Protein AF-B8GAX1-F1 (afdb_monomer)

Sequence (279 aa):
MILGRIHCLDDAAWPAFLNLLETAAPPVQQALLDSAAWLLRLAREKTPGAAQSLVPLLDAGEAAVRTAAIHTMGYLPQPDSAVIDRLLRLFEGKRVGREEVLAAALARLVARASAELYAPVEATLRAALPDGSTAAGWVRLRVSRAGKDVDPAALLKSLQEGLSDTEALLTAFLRAGTDDDVWGEYHERVVALVRALVETDGTLLEALLLALEEALAGKEWPPTPIALAAVAACAEAMPDAPNKALRDRGQGDLLVRGTRQADSYTARRQAITALSYLR

Nearest PDB structures (foldseek):
  7z8r-assembly1_D  TM=4.128E-01  e=1.949E-02  Homo sapiens
  7rwc-assembly1_B  TM=4.258E-01  e=5.799E-02  Mus musculus
  1oyz-assembly1_A  TM=3.860E-01  e=8.969E-02  Escherichia coli
  8bpo-assembly1_s2  TM=4.378E-01  e=5.132E-01  Homo sapiens
  4abn-assembly1_A  TM=3.025E-01  e=1.882E-01  Mus musculus

Structure (mmCIF, N/CA/C/O backbone):
data_AF-B8GAX1-F1
#
_entry.id   AF-B8GAX1-F1
#
loop_
_atom_site.group_PDB
_atom_site.id
_atom_site.type_symbol
_atom_site.label_atom_id
_atom_site.label_alt_id
_atom_site.label_comp_id
_atom_site.label_asym_id
_atom_site.label_entity_id
_atom_site.label_seq_id
_atom_site.pdbx_PDB_ins_code
_atom_site.Cartn_x
_atom_site.Cartn_y
_atom_site.Cartn_z
_atom_site.occupancy
_atom_site.B_iso_or_equiv
_atom_site.auth_seq_id
_atom_site.auth_comp_id
_atom_site.auth_asym_id
_atom_site.auth_atom_id
_atom_site.pdbx_PDB_model_num
ATOM 1 N N . MET A 1 1 ? 2.444 -20.381 -14.864 1.00 50.34 1 MET A N 1
ATOM 2 C CA . MET A 1 1 ? 3.610 -19.771 -15.538 1.00 50.34 1 MET A CA 1
ATOM 3 C C . MET A 1 1 ? 4.759 -19.725 -14.540 1.00 50.34 1 MET A C 1
ATOM 5 O O . MET A 1 1 ? 4.579 -19.162 -13.472 1.00 50.34 1 MET A O 1
ATOM 9 N N . ILE A 1 2 ? 5.878 -20.394 -14.834 1.00 60.03 2 ILE A N 1
ATOM 10 C CA . ILE A 1 2 ? 6.975 -20.647 -13.871 1.00 60.03 2 ILE A CA 1
ATOM 11 C C . ILE A 1 2 ? 7.790 -19.373 -13.565 1.00 60.03 2 ILE A C 1
ATOM 13 O O . ILE A 1 2 ? 8.377 -19.257 -12.497 1.00 60.03 2 ILE A O 1
ATOM 17 N N . LEU A 1 3 ? 7.762 -18.383 -14.460 1.00 63.56 3 LEU A N 1
ATOM 18 C CA . LEU A 1 3 ? 8.593 -17.176 -14.377 1.00 63.56 3 LEU A CA 1
ATOM 19 C C . LEU A 1 3 ? 8.063 -16.078 -13.437 1.00 63.56 3 LEU A C 1
ATOM 21 O O . LEU A 1 3 ? 8.772 -15.107 -13.220 1.00 63.56 3 LEU A O 1
ATOM 25 N N . GLY A 1 4 ? 6.854 -16.212 -12.877 1.00 60.16 4 GLY A N 1
ATOM 26 C CA . GLY A 1 4 ? 6.209 -15.184 -12.036 1.00 60.16 4 GLY A CA 1
ATOM 27 C C . GLY A 1 4 ? 6.495 -15.272 -10.533 1.00 60.16 4 GLY A C 1
ATOM 28 O O . GLY A 1 4 ? 5.755 -14.695 -9.744 1.00 60.16 4 GLY A O 1
ATOM 29 N N . ARG A 1 5 ? 7.475 -16.083 -10.112 1.00 69.81 5 ARG A N 1
ATOM 30 C CA . ARG A 1 5 ? 7.770 -16.376 -8.693 1.00 69.81 5 ARG A CA 1
ATOM 31 C C . ARG A 1 5 ? 9.257 -16.629 -8.444 1.00 69.81 5 ARG A C 1
ATOM 33 O O . ARG A 1 5 ? 9.628 -17.483 -7.640 1.00 69.81 5 ARG A O 1
ATOM 40 N N . ILE A 1 6 ? 10.123 -15.942 -9.185 1.00 81.06 6 ILE A N 1
ATOM 41 C CA . ILE A 1 6 ? 11.563 -16.051 -8.960 1.00 81.06 6 ILE A CA 1
ATOM 42 C C . ILE A 1 6 ? 11.884 -15.256 -7.695 1.00 81.06 6 ILE A C 1
ATOM 44 O O . ILE A 1 6 ? 11.852 -14.030 -7.678 1.00 81.06 6 ILE A O 1
ATOM 48 N N . HIS A 1 7 ? 12.154 -15.997 -6.624 1.00 77.19 7 HIS A N 1
ATOM 49 C CA . HIS A 1 7 ? 12.403 -15.477 -5.281 1.00 77.19 7 HIS A CA 1
ATOM 50 C C . HIS A 1 7 ? 13.892 -15.471 -4.900 1.00 77.19 7 HIS A C 1
ATOM 52 O O . HIS A 1 7 ? 14.283 -15.242 -3.761 1.00 77.19 7 HIS A O 1
ATOM 58 N N . CYS A 1 8 ? 14.761 -15.796 -5.840 1.00 78.62 8 CYS A N 1
ATOM 59 C CA . CYS A 1 8 ? 16.196 -15.690 -5.679 1.00 78.62 8 CYS A CA 1
ATOM 60 C C . CYS A 1 8 ? 16.785 -15.731 -7.079 1.00 78.62 8 CYS A C 1
ATOM 62 O O . CYS A 1 8 ? 16.343 -16.533 -7.906 1.00 78.62 8 CYS A O 1
ATOM 64 N N . LEU A 1 9 ? 17.746 -14.860 -7.344 1.00 82.31 9 LEU A N 1
ATOM 65 C CA . LEU A 1 9 ? 18.491 -14.871 -8.585 1.00 82.31 9 LEU A CA 1
ATOM 66 C C . LEU A 1 9 ? 19.966 -14.722 -8.235 1.00 82.31 9 LEU A C 1
ATOM 68 O O . LEU A 1 9 ? 20.323 -13.836 -7.465 1.00 82.31 9 LEU A O 1
ATOM 72 N N . ASP A 1 10 ? 20.786 -15.620 -8.769 1.00 81.69 10 ASP A N 1
ATOM 73 C CA . ASP A 1 10 ? 22.240 -15.507 -8.692 1.00 81.69 10 ASP A CA 1
ATOM 74 C C . ASP A 1 10 ? 22.696 -14.258 -9.466 1.00 81.69 10 ASP A C 1
ATOM 76 O O . ASP A 1 10 ? 22.132 -13.946 -10.522 1.00 81.69 10 ASP A O 1
ATOM 80 N N . ASP A 1 11 ? 23.721 -13.563 -8.973 1.00 81.44 11 ASP A N 1
ATOM 81 C CA . ASP A 1 11 ? 24.289 -12.377 -9.624 1.00 81.44 11 ASP A CA 1
ATOM 82 C C . ASP A 1 11 ? 24.688 -12.659 -11.083 1.00 81.44 11 ASP A C 1
ATOM 84 O O . ASP A 1 11 ? 24.483 -11.821 -11.964 1.00 81.44 11 ASP A O 1
ATOM 88 N N . ALA A 1 12 ? 25.182 -13.867 -11.379 1.00 85.56 12 ALA A N 1
ATOM 89 C CA . ALA A 1 12 ? 25.541 -14.288 -12.732 1.00 85.56 12 ALA A CA 1
ATOM 90 C C . ALA A 1 12 ? 24.324 -14.441 -13.664 1.00 85.56 12 ALA A C 1
ATOM 92 O O . ALA A 1 12 ? 24.460 -14.341 -14.885 1.00 85.56 12 ALA A O 1
ATOM 93 N N . ALA A 1 13 ? 23.131 -14.671 -13.110 1.00 87.38 13 ALA A N 1
ATOM 94 C CA . ALA A 1 13 ? 21.889 -14.799 -13.866 1.00 87.38 13 ALA A CA 1
ATOM 95 C C . ALA A 1 13 ? 21.175 -13.450 -14.073 1.00 87.38 13 ALA A C 1
ATOM 97 O O . ALA A 1 13 ? 20.287 -13.356 -14.928 1.00 87.38 13 ALA A O 1
ATOM 98 N N . TRP A 1 14 ? 21.578 -12.399 -13.350 1.00 87.25 14 TRP A N 1
ATOM 99 C CA . TRP A 1 14 ? 20.967 -11.072 -13.439 1.00 87.25 14 TRP A CA 1
ATOM 100 C C . TRP A 1 14 ? 20.985 -10.475 -14.861 1.00 87.25 14 TRP A C 1
ATOM 102 O O . TRP A 1 14 ? 19.925 -10.062 -15.340 1.00 87.25 14 TRP A O 1
ATOM 112 N N . PRO A 1 15 ? 22.107 -10.492 -15.614 1.00 88.50 15 PRO A N 1
ATOM 113 C CA . PRO A 1 15 ? 22.126 -9.960 -16.979 1.00 88.50 15 PRO A CA 1
ATOM 114 C C . PRO A 1 15 ? 21.191 -10.713 -17.935 1.00 88.50 15 PRO A C 1
ATOM 116 O O . PRO A 1 15 ? 20.520 -10.099 -18.762 1.00 88.50 15 PRO A O 1
ATOM 119 N N . ALA A 1 16 ? 21.108 -12.042 -17.806 1.00 90.00 16 ALA A N 1
ATOM 120 C CA . ALA A 1 16 ? 20.222 -12.859 -18.632 1.00 90.00 16 ALA A CA 1
ATOM 121 C C . ALA A 1 16 ? 18.745 -12.567 -18.329 1.00 90.00 16 ALA A C 1
ATOM 123 O O . ALA A 1 16 ? 17.930 -12.485 -19.248 1.00 90.00 16 ALA A O 1
ATOM 124 N N . PHE A 1 17 ? 18.409 -12.364 -17.054 1.00 90.88 17 PHE A N 1
ATOM 125 C CA . PHE A 1 17 ? 17.070 -11.972 -16.627 1.00 90.88 17 PHE A CA 1
ATOM 126 C C . PHE A 1 17 ? 16.660 -10.605 -17.194 1.00 90.88 17 PHE A C 1
ATOM 128 O O . PHE A 1 17 ? 15.570 -10.484 -17.752 1.00 90.88 17 PHE A O 1
ATOM 135 N N . LEU A 1 18 ? 17.543 -9.601 -17.130 1.00 90.56 18 LEU A N 1
ATOM 136 C CA . LEU A 1 18 ? 17.285 -8.282 -17.721 1.00 90.56 18 LEU A CA 1
ATOM 137 C C . LEU A 1 18 ? 17.123 -8.350 -19.247 1.00 90.56 18 LEU A C 1
ATOM 139 O O . LEU A 1 18 ? 16.189 -7.773 -19.795 1.00 90.56 18 LEU A O 1
ATOM 143 N N . ASN A 1 19 ? 17.964 -9.125 -19.935 1.00 91.06 19 ASN A N 1
ATOM 144 C CA . ASN A 1 19 ? 17.840 -9.316 -21.381 1.00 91.06 19 ASN A CA 1
ATOM 145 C C . ASN A 1 19 ? 16.515 -10.002 -21.772 1.00 91.06 19 ASN A C 1
ATOM 147 O O . ASN A 1 19 ? 15.899 -9.665 -22.785 1.00 91.06 19 ASN A O 1
ATOM 151 N N . LEU A 1 20 ? 16.042 -10.962 -20.970 1.00 91.19 20 LEU A N 1
ATOM 152 C CA . LEU A 1 20 ? 14.730 -11.579 -21.182 1.00 91.19 20 LEU A CA 1
ATOM 153 C C . LEU A 1 20 ? 13.593 -10.574 -20.998 1.00 91.19 20 LEU A C 1
ATOM 155 O O . LEU A 1 20 ? 12.628 -10.614 -21.754 1.00 91.19 20 LEU A O 1
ATOM 159 N N . LEU A 1 21 ? 13.707 -9.658 -20.038 1.00 91.31 21 LEU A N 1
ATOM 160 C CA . LEU A 1 21 ? 12.706 -8.620 -19.825 1.00 91.31 21 LEU A CA 1
ATOM 161 C C . LEU A 1 21 ? 12.540 -7.714 -21.063 1.00 91.31 21 LEU A C 1
ATOM 163 O O . LEU A 1 21 ? 11.422 -7.324 -21.395 1.00 91.31 21 LEU A O 1
ATOM 167 N N . GLU A 1 22 ? 13.627 -7.434 -21.781 1.00 87.62 22 GLU A N 1
ATOM 168 C CA . GLU A 1 22 ? 13.621 -6.607 -22.997 1.00 87.62 22 GLU A CA 1
ATOM 169 C C . GLU A 1 22 ? 13.103 -7.349 -24.239 1.00 87.62 22 GLU A C 1
ATOM 171 O O . GLU A 1 22 ? 12.484 -6.741 -25.111 1.00 87.62 22 GLU A O 1
ATOM 176 N N . THR A 1 23 ? 13.339 -8.660 -24.328 1.00 89.81 23 THR A N 1
ATOM 177 C CA . THR A 1 23 ? 13.102 -9.450 -25.553 1.00 89.81 23 THR A CA 1
ATOM 178 C C . THR A 1 23 ? 11.850 -10.326 -25.514 1.00 89.81 23 THR A C 1
ATOM 180 O O . THR A 1 23 ? 11.397 -10.801 -26.558 1.00 89.81 23 THR A O 1
ATOM 183 N N . ALA A 1 24 ? 11.284 -10.576 -24.333 1.00 91.81 24 ALA A N 1
ATOM 184 C CA . ALA A 1 24 ? 10.150 -11.474 -24.177 1.00 91.81 24 ALA A CA 1
ATOM 185 C C . ALA A 1 24 ? 8.822 -10.873 -24.669 1.00 91.81 24 ALA A C 1
ATOM 187 O O . ALA A 1 24 ? 8.627 -9.662 -24.724 1.00 91.81 24 ALA A O 1
ATOM 188 N N . ALA A 1 25 ? 7.860 -11.749 -24.976 1.00 92.88 25 ALA A N 1
ATOM 189 C CA . ALA A 1 25 ? 6.491 -11.344 -25.289 1.00 92.88 25 ALA A CA 1
ATOM 190 C C . ALA A 1 25 ? 5.766 -10.768 -24.048 1.00 92.88 25 ALA A C 1
ATOM 192 O O . ALA A 1 25 ? 6.077 -11.184 -22.926 1.00 92.88 25 ALA A O 1
ATOM 193 N N . PRO A 1 26 ? 4.739 -9.906 -24.212 1.00 92.94 26 PRO A N 1
ATOM 194 C CA . PRO A 1 26 ? 4.119 -9.175 -23.101 1.00 92.94 26 PRO A CA 1
ATOM 195 C C . PRO A 1 26 ? 3.654 -10.020 -21.899 1.00 92.94 26 PRO A C 1
ATOM 197 O O . PRO A 1 26 ? 3.947 -9.635 -20.767 1.00 92.94 26 PRO A O 1
ATOM 200 N N . PRO A 1 27 ? 3.020 -11.202 -22.071 1.00 91.19 27 PRO A N 1
ATOM 201 C CA . PRO A 1 27 ? 2.629 -12.030 -20.923 1.00 91.19 27 PRO A CA 1
ATOM 202 C C . PRO A 1 27 ? 3.826 -12.540 -20.109 1.00 91.19 27 PRO A C 1
ATOM 204 O O . PRO A 1 27 ? 3.750 -12.690 -18.891 1.00 91.19 27 PRO A O 1
ATOM 20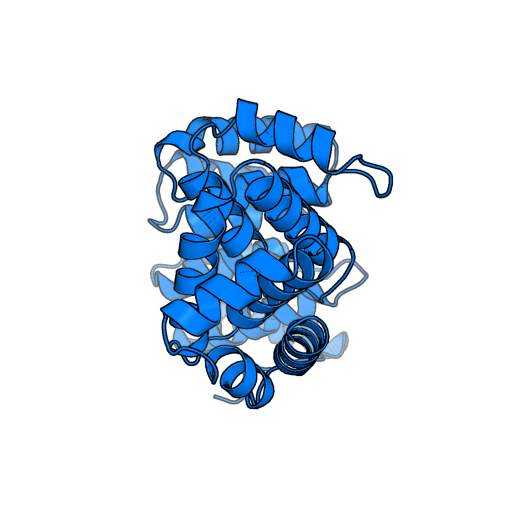7 N N . VAL A 1 28 ? 4.947 -12.803 -20.786 1.00 92.44 28 VAL A N 1
ATOM 208 C CA . VAL A 1 28 ? 6.193 -13.233 -20.147 1.00 92.44 28 VAL A CA 1
ATOM 209 C C . VAL A 1 28 ? 6.882 -12.041 -19.487 1.00 92.44 28 VAL A C 1
ATOM 211 O O . VAL A 1 28 ? 7.356 -12.185 -18.365 1.00 92.44 28 VAL A O 1
ATOM 214 N N . GLN A 1 29 ? 6.875 -10.861 -20.118 1.00 93.44 29 GLN A N 1
ATOM 215 C CA . GLN A 1 29 ? 7.377 -9.627 -19.502 1.00 93.44 29 GLN A CA 1
ATOM 216 C C . GLN A 1 29 ? 6.643 -9.315 -18.203 1.00 93.44 29 GLN A C 1
ATOM 218 O O . GLN A 1 29 ? 7.290 -9.033 -17.205 1.00 93.44 29 GLN A O 1
ATOM 223 N N . GLN A 1 30 ? 5.313 -9.429 -18.180 1.00 92.12 30 GLN A N 1
ATOM 224 C CA . GLN A 1 30 ? 4.534 -9.209 -16.963 1.00 92.12 30 GLN A CA 1
ATOM 225 C C . GLN A 1 30 ? 4.971 -10.152 -15.831 1.00 92.12 30 GLN A C 1
ATOM 227 O O . GLN A 1 30 ? 5.261 -9.697 -14.730 1.00 92.12 30 GLN A O 1
ATOM 232 N N . ALA A 1 31 ? 5.122 -11.449 -16.116 1.00 90.88 31 ALA A N 1
ATOM 233 C CA . ALA A 1 31 ? 5.600 -12.412 -15.123 1.00 90.88 31 ALA A CA 1
ATOM 234 C C . ALA A 1 31 ? 7.031 -12.116 -14.644 1.00 90.88 31 ALA A C 1
ATOM 236 O O . ALA A 1 31 ? 7.344 -12.261 -13.462 1.00 90.88 31 ALA A O 1
ATOM 237 N N . LEU A 1 32 ? 7.911 -11.700 -15.558 1.00 93.38 32 LEU A N 1
ATOM 238 C CA . LEU A 1 32 ? 9.270 -11.289 -15.217 1.00 93.38 32 LEU A CA 1
ATOM 239 C C . LEU A 1 32 ? 9.267 -10.015 -14.364 1.00 93.38 32 LEU A C 1
ATOM 241 O O . LEU A 1 32 ? 10.050 -9.935 -13.428 1.00 93.38 32 LEU A O 1
ATOM 245 N N . LEU A 1 33 ? 8.377 -9.055 -14.620 1.00 94.38 33 LEU A N 1
ATOM 246 C CA . LEU A 1 33 ? 8.233 -7.831 -13.824 1.00 94.38 33 LEU A CA 1
ATOM 247 C C . LEU A 1 33 ? 7.742 -8.113 -12.403 1.00 94.38 33 LEU A C 1
ATOM 249 O O . LEU A 1 33 ? 8.268 -7.513 -11.465 1.00 94.38 33 LEU A O 1
ATOM 253 N N . ASP A 1 34 ? 6.817 -9.060 -12.232 1.00 90.06 34 ASP A N 1
ATOM 254 C CA . ASP A 1 34 ? 6.380 -9.523 -10.909 1.00 90.06 34 ASP A CA 1
ATOM 255 C C . ASP A 1 34 ? 7.560 -10.121 -10.123 1.00 90.06 34 ASP A C 1
ATOM 257 O O . ASP A 1 34 ? 7.802 -9.771 -8.964 1.00 90.06 34 ASP A O 1
ATOM 261 N N . SER A 1 35 ? 8.363 -10.967 -10.778 1.00 90.81 35 SER A N 1
ATOM 262 C CA . SER A 1 35 ? 9.602 -11.498 -10.197 1.00 90.81 35 SER A CA 1
ATOM 263 C C . SER A 1 35 ? 10.623 -10.395 -9.903 1.00 90.81 35 SER A C 1
ATOM 265 O O . SER A 1 35 ? 11.228 -10.384 -8.834 1.00 90.81 35 SER A O 1
ATOM 267 N N . ALA A 1 36 ? 10.798 -9.435 -10.812 1.00 91.69 36 ALA A N 1
ATOM 268 C CA . ALA A 1 36 ? 11.724 -8.321 -10.647 1.00 91.69 36 ALA A CA 1
ATOM 269 C C . ALA A 1 36 ? 11.331 -7.434 -9.460 1.00 91.69 36 ALA A C 1
ATOM 271 O O . ALA A 1 36 ? 12.202 -7.043 -8.689 1.00 91.69 36 ALA A O 1
ATOM 272 N N . ALA A 1 37 ? 10.036 -7.155 -9.276 1.00 90.75 37 ALA A N 1
ATOM 273 C CA . ALA A 1 37 ? 9.538 -6.390 -8.136 1.00 90.75 37 ALA A CA 1
ATOM 274 C C . ALA A 1 37 ? 9.922 -7.081 -6.824 1.00 90.75 37 ALA A C 1
ATOM 276 O O . ALA A 1 37 ? 10.488 -6.455 -5.929 1.00 90.75 37 ALA A O 1
ATOM 277 N N . TRP A 1 38 ? 9.715 -8.398 -6.751 1.00 87.31 38 TRP A N 1
ATOM 278 C CA . TRP A 1 38 ? 10.076 -9.190 -5.581 1.00 87.31 38 TRP A CA 1
ATOM 279 C C . TRP A 1 38 ? 11.593 -9.211 -5.329 1.00 87.31 38 TRP A C 1
ATOM 281 O O . TRP A 1 38 ? 12.033 -9.025 -4.193 1.00 87.31 38 TRP A O 1
ATOM 291 N N . LEU A 1 39 ? 12.404 -9.401 -6.377 1.00 88.44 39 LEU A N 1
ATOM 292 C CA . LEU A 1 39 ? 13.868 -9.429 -6.277 1.00 88.44 39 LEU A CA 1
ATOM 293 C C . LEU A 1 39 ? 14.426 -8.075 -5.826 1.00 88.44 39 LEU A C 1
ATOM 295 O O . LEU A 1 39 ? 15.216 -8.026 -4.887 1.00 88.44 39 LEU A O 1
ATOM 299 N N . LEU A 1 40 ? 13.974 -6.974 -6.432 1.00 89.19 40 LEU A N 1
ATOM 300 C CA . LEU A 1 40 ? 14.392 -5.614 -6.073 1.00 89.19 40 LEU A CA 1
ATOM 301 C C . LEU A 1 40 ? 13.964 -5.237 -4.653 1.00 89.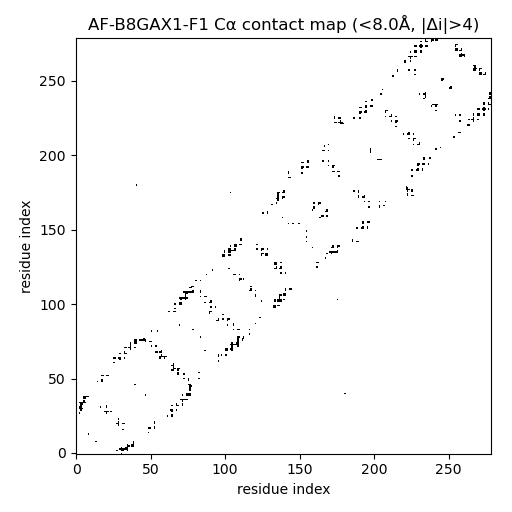19 40 LEU A C 1
ATOM 303 O O . LEU A 1 40 ? 14.704 -4.570 -3.936 1.00 89.19 40 LEU A O 1
ATOM 307 N N . ARG A 1 41 ? 12.796 -5.710 -4.213 1.00 85.19 41 ARG A N 1
ATOM 308 C CA . ARG A 1 41 ? 12.306 -5.511 -2.847 1.00 85.19 41 ARG A CA 1
ATOM 309 C C . ARG A 1 41 ? 13.206 -6.163 -1.799 1.00 85.19 41 ARG A C 1
ATOM 311 O O . ARG A 1 41 ? 13.345 -5.614 -0.709 1.00 85.19 41 ARG A O 1
ATOM 318 N N . LEU A 1 42 ? 13.781 -7.329 -2.105 1.00 82.25 42 LEU A N 1
ATOM 319 C CA . LEU A 1 42 ? 14.704 -8.029 -1.204 1.00 82.25 42 LEU A CA 1
ATOM 320 C C . LEU A 1 42 ? 16.175 -7.644 -1.399 1.00 82.25 42 LEU A C 1
ATOM 322 O O . LEU A 1 42 ? 16.995 -7.929 -0.521 1.00 82.25 42 LEU A O 1
ATOM 326 N N . ALA A 1 43 ? 16.518 -7.014 -2.522 1.00 76.94 43 ALA A N 1
ATOM 327 C CA . ALA A 1 43 ? 17.874 -6.583 -2.811 1.00 76.94 43 ALA A CA 1
ATOM 328 C C . ALA A 1 43 ? 18.340 -5.543 -1.779 1.00 76.94 43 ALA A C 1
ATOM 330 O O . ALA A 1 43 ? 17.710 -4.505 -1.573 1.00 76.94 43 ALA A O 1
ATOM 331 N N . ARG A 1 44 ? 19.468 -5.828 -1.118 1.00 59.81 44 ARG A N 1
ATOM 332 C CA . ARG A 1 44 ? 20.090 -4.920 -0.136 1.00 59.81 44 ARG A CA 1
ATOM 333 C C . ARG A 1 44 ? 21.035 -3.900 -0.774 1.00 59.81 44 ARG A C 1
ATOM 335 O O . ARG A 1 44 ? 21.376 -2.912 -0.132 1.00 59.81 44 ARG A O 1
ATOM 342 N N . GLU A 1 45 ? 21.442 -4.127 -2.021 1.00 64.50 45 GLU A N 1
ATOM 343 C CA . GLU A 1 45 ? 22.442 -3.329 -2.732 1.00 64.50 45 GLU A CA 1
ATOM 344 C C . GLU A 1 45 ? 21.972 -2.937 -4.136 1.00 64.50 45 GLU A C 1
ATOM 346 O O . GLU A 1 45 ? 20.905 -3.351 -4.594 1.00 64.50 45 GLU A O 1
ATOM 351 N N . LYS A 1 46 ? 22.769 -2.100 -4.816 1.00 65.25 46 LYS A N 1
ATOM 352 C CA . LYS A 1 46 ? 22.509 -1.695 -6.200 1.00 65.25 46 LYS A CA 1
ATOM 353 C C . LYS A 1 46 ? 22.330 -2.930 -7.067 1.00 65.25 46 LYS A C 1
ATOM 355 O O . LYS A 1 46 ? 23.146 -3.840 -7.034 1.00 65.25 46 LYS A O 1
ATOM 360 N N . THR A 1 47 ? 21.306 -2.883 -7.900 1.00 75.31 47 THR A N 1
ATOM 361 C CA . THR A 1 47 ? 21.032 -3.895 -8.907 1.00 75.31 47 THR A CA 1
ATOM 362 C C . THR A 1 47 ? 21.357 -3.288 -10.276 1.00 75.31 47 THR A C 1
ATOM 364 O O . THR A 1 47 ? 20.514 -2.584 -10.844 1.00 75.31 47 THR A O 1
ATOM 367 N N . PRO A 1 48 ? 22.603 -3.429 -10.778 1.00 74.56 48 PRO A N 1
ATOM 368 C CA . PRO A 1 48 ? 23.050 -2.717 -11.970 1.00 74.56 48 PRO A CA 1
ATOM 369 C C . PRO A 1 48 ? 22.182 -3.079 -13.177 1.00 74.56 48 PRO A C 1
ATOM 371 O O . PRO A 1 48 ? 21.764 -4.225 -13.331 1.00 74.56 48 PRO A O 1
ATOM 374 N N . GLY A 1 49 ? 21.883 -2.100 -14.030 1.00 83.94 49 GLY A N 1
ATOM 375 C CA . GLY A 1 49 ? 21.082 -2.322 -15.237 1.00 83.94 49 GLY A CA 1
ATOM 376 C C . GLY A 1 49 ? 19.566 -2.333 -15.015 1.00 83.94 49 GLY A C 1
ATOM 377 O O . GLY A 1 49 ? 18.828 -2.120 -15.970 1.00 83.94 49 GLY A O 1
ATOM 378 N N . ALA A 1 50 ? 19.073 -2.519 -13.781 1.00 88.38 50 ALA A N 1
ATOM 379 C CA . ALA A 1 50 ? 17.634 -2.660 -13.534 1.00 88.38 50 ALA A CA 1
ATOM 380 C C . ALA A 1 50 ? 16.840 -1.417 -13.966 1.00 88.38 50 ALA A C 1
ATOM 382 O O . ALA A 1 50 ? 15.835 -1.532 -14.662 1.00 88.38 50 ALA A O 1
ATOM 383 N N . ALA A 1 51 ? 17.310 -0.218 -13.606 1.00 89.94 51 ALA A N 1
ATOM 384 C CA . ALA A 1 51 ? 16.666 1.022 -14.036 1.00 89.94 51 ALA A CA 1
ATOM 385 C C . ALA A 1 51 ? 16.712 1.181 -15.566 1.00 89.94 51 ALA A C 1
ATOM 387 O O . ALA A 1 51 ? 15.705 1.542 -16.170 1.00 89.94 51 ALA A O 1
ATOM 388 N N . GLN A 1 52 ? 17.849 0.865 -16.198 1.00 90.50 52 GLN A N 1
ATOM 389 C CA . GLN A 1 52 ? 18.021 0.968 -17.649 1.00 90.50 52 GLN A CA 1
ATOM 390 C C . GLN A 1 52 ? 17.050 0.059 -18.414 1.00 90.50 52 GLN A C 1
ATOM 392 O O . GLN A 1 52 ? 16.468 0.512 -19.394 1.00 90.50 52 GLN A O 1
ATOM 397 N N . SER A 1 53 ? 16.821 -1.170 -17.943 1.00 90.94 53 SER A N 1
ATOM 398 C CA . SER A 1 53 ? 15.887 -2.105 -18.585 1.00 90.94 53 SER A CA 1
ATOM 399 C C . SER A 1 53 ? 14.413 -1.803 -18.280 1.00 90.94 53 SER A C 1
ATOM 401 O O . SER A 1 53 ? 13.541 -2.131 -19.081 1.00 90.94 53 SER A O 1
ATOM 403 N N . LEU A 1 54 ? 14.098 -1.158 -17.149 1.00 93.38 54 LEU A N 1
ATOM 404 C CA . LEU A 1 54 ? 12.714 -0.820 -16.777 1.00 93.38 54 LEU A CA 1
ATOM 405 C C . LEU A 1 54 ? 12.193 0.458 -17.446 1.00 93.38 54 LEU A C 1
ATOM 407 O O . LEU A 1 54 ? 11.006 0.536 -17.761 1.00 93.38 54 LEU A O 1
ATOM 411 N N . VAL A 1 55 ? 13.049 1.462 -17.667 1.00 93.50 55 VAL A N 1
ATOM 412 C CA . VAL A 1 55 ? 12.632 2.766 -18.217 1.00 93.50 55 VAL A CA 1
ATOM 413 C C . VAL A 1 55 ? 11.929 2.649 -19.580 1.00 93.50 55 VAL A C 1
ATOM 415 O O . VAL A 1 55 ? 10.867 3.256 -19.722 1.00 93.50 55 VAL A O 1
ATOM 418 N N . PRO A 1 56 ? 12.417 1.864 -20.564 1.00 93.44 56 PRO A N 1
ATOM 419 C CA . PRO A 1 56 ? 11.727 1.697 -21.846 1.00 93.44 56 PRO A CA 1
ATOM 420 C C . PRO A 1 56 ? 10.312 1.115 -21.714 1.00 93.44 56 PRO A C 1
ATOM 422 O O . PRO A 1 56 ? 9.427 1.446 -22.501 1.00 93.44 56 PRO A O 1
ATOM 425 N N . LEU A 1 57 ? 10.066 0.286 -20.694 1.00 94.44 57 LEU A N 1
ATOM 426 C CA . LEU A 1 57 ? 8.770 -0.363 -20.476 1.00 94.44 57 LEU A CA 1
ATOM 427 C C . LEU A 1 57 ? 7.692 0.603 -19.964 1.00 94.44 57 LEU A C 1
ATOM 429 O O . LEU A 1 57 ? 6.506 0.276 -20.014 1.00 94.44 57 LEU A O 1
ATOM 433 N N . LEU A 1 58 ? 8.069 1.813 -19.537 1.00 93.56 58 LEU A N 1
ATOM 434 C CA . LEU A 1 58 ? 7.115 2.889 -19.245 1.00 93.56 58 LEU A CA 1
ATOM 435 C C . LEU A 1 58 ? 6.320 3.329 -20.471 1.00 93.56 58 LEU A C 1
ATOM 437 O O . LEU A 1 58 ? 5.214 3.845 -20.328 1.00 93.56 58 LEU A O 1
ATOM 441 N N . ASP A 1 59 ? 6.882 3.113 -21.657 1.00 91.81 59 ASP A N 1
ATOM 442 C CA . ASP A 1 59 ? 6.277 3.462 -22.937 1.00 91.81 59 ASP A CA 1
ATOM 443 C C . ASP A 1 59 ? 5.799 2.207 -23.693 1.00 91.81 59 ASP A C 1
ATOM 445 O O . ASP A 1 59 ? 5.493 2.268 -24.884 1.00 91.81 59 ASP A O 1
ATOM 449 N N . ALA A 1 60 ? 5.703 1.059 -23.005 1.00 89.94 60 ALA A N 1
ATOM 450 C CA . ALA A 1 60 ? 5.176 -0.169 -23.583 1.00 89.94 60 ALA A CA 1
ATOM 451 C C . ALA A 1 60 ? 3.730 0.027 -24.072 1.00 89.94 60 ALA A C 1
ATOM 453 O O . ALA A 1 60 ? 2.880 0.588 -23.366 1.00 89.94 60 ALA A O 1
ATOM 454 N N . GLY A 1 61 ? 3.449 -0.485 -25.276 1.00 85.75 61 GLY A N 1
ATOM 455 C CA . GLY A 1 61 ? 2.109 -0.440 -25.870 1.00 85.75 61 GLY A CA 1
ATOM 456 C C . GLY A 1 61 ? 1.081 -1.237 -25.062 1.00 85.75 61 GLY A C 1
ATOM 457 O O . GLY A 1 61 ? -0.065 -0.814 -24.934 1.00 85.75 61 GLY A O 1
ATOM 458 N N . GLU A 1 62 ? 1.508 -2.345 -24.453 1.00 92.69 62 GLU A N 1
ATOM 459 C CA . GLU A 1 62 ? 0.663 -3.157 -23.580 1.00 92.69 62 GLU A CA 1
ATOM 460 C C . GLU A 1 62 ? 0.504 -2.491 -22.206 1.00 92.69 62 GLU A C 1
ATOM 462 O O . GLU A 1 62 ? 1.476 -2.299 -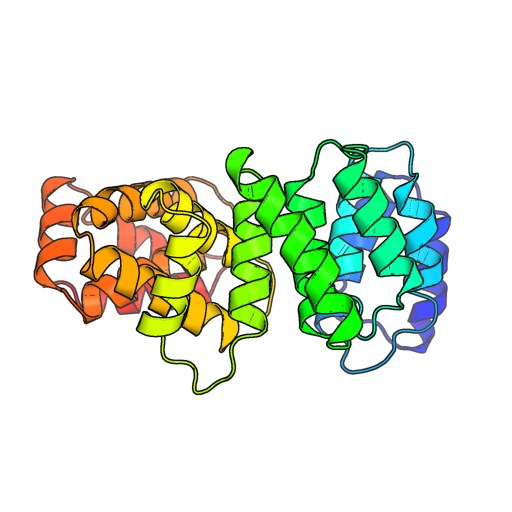21.467 1.00 92.69 62 GLU A O 1
ATOM 467 N N . ALA A 1 63 ? -0.735 -2.156 -21.837 1.00 91.81 63 ALA A N 1
ATOM 468 C CA . ALA A 1 63 ? -1.021 -1.438 -20.597 1.00 91.81 63 ALA A CA 1
ATOM 469 C C . ALA A 1 63 ? -0.619 -2.240 -19.353 1.00 91.81 63 ALA A C 1
ATOM 471 O O . ALA A 1 63 ? -0.073 -1.667 -18.411 1.00 91.81 63 ALA A O 1
ATOM 472 N N . ALA A 1 64 ? -0.820 -3.562 -19.376 1.00 92.19 64 ALA A N 1
ATOM 473 C CA . ALA A 1 64 ? -0.437 -4.441 -18.275 1.00 92.19 64 ALA A CA 1
ATOM 474 C C . ALA A 1 64 ? 1.080 -4.426 -18.019 1.00 92.19 64 ALA A C 1
ATOM 476 O O . ALA A 1 64 ? 1.504 -4.322 -16.868 1.00 92.19 64 ALA A O 1
ATOM 477 N N . VAL A 1 65 ? 1.897 -4.453 -19.080 1.00 94.81 65 VAL A N 1
ATOM 478 C CA . VAL A 1 65 ? 3.366 -4.382 -18.976 1.00 94.81 65 VAL A CA 1
ATOM 479 C C . VAL A 1 65 ? 3.797 -3.029 -18.423 1.00 94.81 65 VAL A C 1
ATOM 481 O O . VAL A 1 65 ? 4.609 -2.976 -17.503 1.00 94.81 65 VAL A O 1
ATOM 484 N N . ARG A 1 66 ? 3.210 -1.935 -18.920 1.00 94.94 66 ARG A N 1
ATOM 485 C CA . ARG A 1 66 ? 3.505 -0.584 -18.426 1.00 94.94 66 ARG A CA 1
ATOM 486 C C . ARG A 1 66 ? 3.179 -0.434 -16.938 1.00 94.94 66 ARG A C 1
ATOM 488 O O . ARG A 1 66 ? 3.998 0.076 -16.177 1.00 94.94 66 ARG A O 1
ATOM 495 N N . THR A 1 67 ? 2.006 -0.895 -16.502 1.00 94.06 67 THR A N 1
ATOM 496 C CA . THR A 1 67 ? 1.608 -0.863 -15.087 1.00 94.06 67 THR A CA 1
ATOM 497 C C . THR A 1 67 ? 2.530 -1.718 -14.219 1.00 94.06 67 THR A C 1
ATOM 499 O O . THR A 1 67 ? 2.963 -1.250 -13.165 1.00 94.06 67 THR A O 1
ATOM 502 N N . ALA A 1 68 ? 2.880 -2.926 -14.668 1.00 94.19 68 ALA A N 1
ATOM 503 C CA . ALA A 1 68 ? 3.819 -3.788 -13.959 1.00 94.19 68 ALA A CA 1
ATOM 504 C C . ALA A 1 68 ? 5.211 -3.141 -13.858 1.00 94.19 68 ALA A C 1
ATOM 506 O O . ALA A 1 68 ? 5.801 -3.142 -12.785 1.00 94.19 68 ALA A O 1
ATOM 507 N N . ALA A 1 69 ? 5.699 -2.485 -14.914 1.00 95.62 69 ALA A N 1
ATOM 508 C CA . ALA A 1 69 ? 6.985 -1.793 -14.894 1.00 95.62 69 A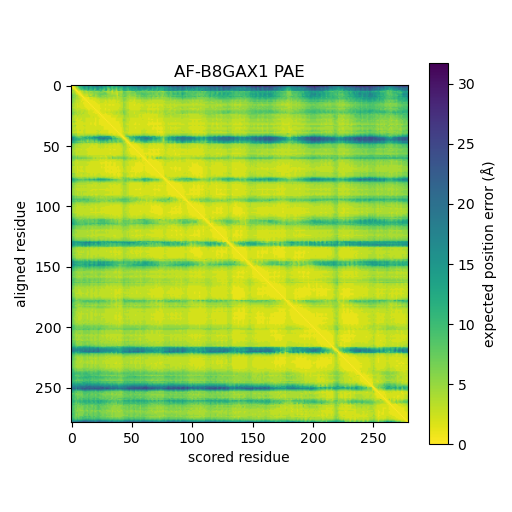LA A CA 1
ATOM 509 C C . ALA A 1 69 ? 7.003 -0.632 -13.890 1.00 95.62 69 ALA A C 1
ATOM 511 O O . ALA A 1 69 ? 7.963 -0.495 -13.132 1.00 95.62 69 ALA A O 1
ATOM 512 N N . ILE A 1 70 ? 5.935 0.174 -13.839 1.00 95.81 70 ILE A N 1
ATOM 513 C CA . ILE A 1 70 ? 5.780 1.251 -12.845 1.00 95.81 70 ILE A CA 1
ATOM 514 C C . ILE A 1 70 ? 5.805 0.677 -11.428 1.00 95.81 70 ILE A C 1
ATOM 516 O O . ILE A 1 70 ? 6.527 1.189 -10.572 1.00 95.81 70 ILE A O 1
ATOM 520 N N . HIS A 1 71 ? 5.052 -0.400 -11.191 1.00 94.25 71 HIS A N 1
ATOM 521 C CA . HIS A 1 71 ? 5.046 -1.095 -9.909 1.00 94.25 71 HIS A CA 1
ATOM 522 C C . HIS A 1 71 ? 6.457 -1.568 -9.525 1.00 94.25 71 HIS A C 1
ATOM 524 O O . HIS A 1 71 ? 6.955 -1.204 -8.461 1.00 94.25 71 HIS A O 1
ATOM 530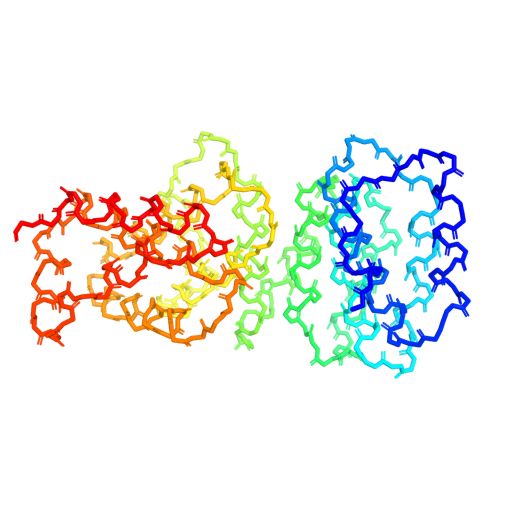 N N . THR A 1 72 ? 7.142 -2.289 -10.419 1.00 94.12 72 THR A N 1
ATOM 531 C CA . THR A 1 72 ? 8.513 -2.785 -10.229 1.00 94.12 72 THR A CA 1
ATOM 532 C C . THR A 1 72 ? 9.508 -1.657 -9.950 1.00 94.12 72 THR A C 1
ATOM 534 O O . THR A 1 72 ? 10.358 -1.795 -9.069 1.00 94.12 72 THR A O 1
ATOM 537 N N . MET A 1 73 ? 9.389 -0.516 -10.636 1.00 93.50 73 MET A N 1
ATOM 538 C CA . MET A 1 73 ? 10.236 0.657 -10.393 1.00 93.50 73 MET A CA 1
ATOM 539 C C . MET A 1 73 ? 10.135 1.176 -8.963 1.00 93.50 73 MET A C 1
ATOM 541 O O . MET A 1 73 ? 11.142 1.634 -8.429 1.00 93.50 73 MET A O 1
ATOM 545 N N . GLY A 1 74 ? 8.972 1.041 -8.320 1.00 93.25 74 GLY A N 1
ATOM 546 C CA . GLY A 1 74 ? 8.772 1.383 -6.912 1.00 93.25 74 GLY A CA 1
ATOM 547 C C . GLY A 1 74 ? 9.759 0.706 -5.953 1.00 93.25 74 GLY A C 1
ATOM 548 O O . GLY A 1 74 ? 10.013 1.235 -4.874 1.00 93.25 74 GLY A O 1
ATOM 549 N N . TYR A 1 75 ? 10.345 -0.432 -6.337 1.00 91.00 75 TYR A N 1
ATOM 550 C CA . TYR A 1 75 ? 11.245 -1.220 -5.490 1.00 91.00 75 TYR A CA 1
ATOM 551 C C . TYR A 1 75 ? 12.728 -0.976 -5.749 1.00 91.00 75 TYR A C 1
ATOM 553 O O . TYR A 1 75 ? 13.551 -1.599 -5.080 1.00 91.00 75 TYR A O 1
ATOM 561 N N . LEU A 1 76 ? 13.096 -0.081 -6.672 1.00 90.12 76 LEU A N 1
ATOM 562 C CA . LEU A 1 76 ? 14.506 0.202 -6.933 1.00 90.12 76 LEU A CA 1
ATOM 563 C C . LEU A 1 76 ? 15.214 0.651 -5.634 1.00 90.12 76 LEU A C 1
ATOM 565 O O . LEU A 1 76 ? 14.751 1.582 -4.968 1.00 90.12 76 LEU A O 1
ATOM 569 N N . PRO A 1 77 ? 16.339 0.014 -5.257 1.00 82.44 77 PRO A N 1
ATOM 570 C CA . PRO A 1 77 ? 17.002 0.277 -3.979 1.00 82.44 77 PRO A CA 1
ATOM 571 C C . PRO A 1 77 ? 17.637 1.671 -3.921 1.00 82.44 77 PRO A C 1
ATOM 573 O O . PRO A 1 77 ? 17.715 2.269 -2.851 1.00 82.44 77 PRO A O 1
ATOM 576 N N . GLN A 1 78 ? 18.072 2.199 -5.068 1.00 79.44 78 GLN A N 1
ATOM 577 C CA . GLN A 1 78 ? 18.641 3.539 -5.201 1.00 79.44 78 GLN A CA 1
ATOM 578 C C . GLN A 1 78 ? 18.067 4.210 -6.454 1.00 79.44 78 GLN A C 1
ATOM 580 O O . GLN A 1 78 ? 18.593 3.993 -7.549 1.00 79.44 78 GLN A O 1
ATOM 585 N N . PRO A 1 79 ? 16.964 4.968 -6.329 1.00 77.38 79 PRO A N 1
ATOM 586 C CA . PRO A 1 79 ? 16.402 5.677 -7.467 1.00 77.38 79 PRO A CA 1
ATOM 587 C C . PRO A 1 79 ? 17.310 6.827 -7.903 1.00 77.38 79 PRO A C 1
ATOM 589 O O . PRO A 1 79 ? 17.777 7.611 -7.080 1.00 77.38 79 PRO A O 1
ATOM 592 N N . ASP A 1 80 ? 17.511 6.939 -9.213 1.00 84.38 80 ASP A N 1
ATOM 593 C CA . ASP A 1 80 ? 18.076 8.131 -9.844 1.00 84.38 80 ASP A CA 1
ATOM 594 C C . ASP A 1 80 ? 16.991 9.221 -9.958 1.00 84.38 80 ASP A C 1
ATOM 596 O O . ASP A 1 80 ? 15.810 8.908 -10.159 1.00 84.38 80 ASP A O 1
ATOM 600 N N . SER A 1 81 ? 17.376 10.496 -9.864 1.00 89.38 81 SER A N 1
ATOM 601 C CA . SER A 1 81 ? 16.461 11.633 -10.023 1.00 89.38 81 SER A CA 1
ATOM 602 C C . SER A 1 81 ? 15.753 11.590 -11.376 1.00 89.38 81 SER A C 1
ATOM 604 O O . SER A 1 81 ? 14.548 11.814 -11.442 1.00 89.38 81 SER A O 1
ATOM 606 N N . ALA A 1 82 ? 16.451 11.164 -12.434 1.00 90.69 82 ALA A N 1
ATOM 607 C CA . ALA A 1 82 ? 15.874 11.020 -13.768 1.00 90.69 82 ALA A CA 1
ATOM 608 C C . ALA A 1 82 ? 14.682 10.040 -13.817 1.00 90.69 82 ALA A C 1
ATOM 610 O O . ALA A 1 82 ? 13.725 10.265 -14.565 1.00 90.69 82 ALA A O 1
ATOM 611 N N . VAL A 1 83 ? 14.714 8.965 -13.016 1.00 91.56 83 VAL A N 1
ATOM 612 C CA . VAL A 1 83 ? 13.608 7.995 -12.919 1.00 91.56 83 VAL A CA 1
ATOM 613 C C . VAL A 1 83 ? 12.419 8.621 -12.196 1.00 91.56 83 VAL A C 1
ATOM 615 O O . VAL A 1 83 ? 11.290 8.517 -12.676 1.00 91.56 83 VAL A O 1
ATOM 618 N N . ILE A 1 84 ? 12.664 9.315 -11.082 1.00 93.50 84 ILE A N 1
ATOM 619 C CA . ILE A 1 84 ? 11.611 10.007 -10.326 1.00 93.50 84 ILE A CA 1
ATOM 620 C C . ILE A 1 84 ? 10.953 11.083 -11.198 1.00 93.50 84 ILE A C 1
ATOM 622 O O . ILE A 1 84 ? 9.730 11.096 -11.322 1.00 93.50 84 ILE A O 1
ATOM 626 N N . ASP A 1 85 ? 11.741 11.904 -11.894 1.00 93.38 85 ASP A N 1
ATOM 627 C CA . ASP A 1 85 ? 11.248 12.943 -12.805 1.00 93.38 85 ASP A CA 1
ATOM 628 C C . ASP A 1 85 ? 10.440 12.367 -13.973 1.00 93.38 85 ASP A C 1
ATOM 630 O O . ASP A 1 85 ? 9.507 12.995 -14.486 1.00 93.38 85 ASP A O 1
ATOM 634 N N . ARG A 1 86 ? 10.798 11.170 -14.456 1.00 93.81 86 ARG A N 1
ATOM 635 C CA . ARG A 1 86 ? 10.020 10.482 -15.492 1.00 93.81 86 ARG A CA 1
ATOM 636 C C . ARG A 1 86 ? 8.667 10.026 -14.947 1.00 93.81 86 ARG A C 1
ATOM 638 O O . ARG A 1 86 ? 7.659 10.257 -15.612 1.00 93.81 86 ARG A O 1
ATOM 645 N N . LEU A 1 87 ? 8.635 9.411 -13.766 1.00 95.38 87 LEU A N 1
ATOM 646 C CA . LEU A 1 87 ? 7.396 8.945 -13.136 1.00 95.38 87 LEU A CA 1
ATOM 647 C C . LEU A 1 87 ? 6.478 10.109 -12.739 1.00 95.38 87 LEU A C 1
ATOM 649 O O . LEU A 1 87 ? 5.274 10.024 -12.973 1.00 95.38 87 LEU A O 1
ATOM 653 N N . LEU A 1 88 ? 7.033 11.213 -12.228 1.00 94.62 88 LEU A N 1
ATOM 654 C CA . LEU A 1 88 ? 6.280 12.438 -11.941 1.00 94.62 88 LEU A CA 1
ATOM 655 C C . LEU A 1 88 ? 5.601 12.984 -13.198 1.00 94.62 88 LEU A C 1
ATOM 657 O O . LEU A 1 88 ? 4.393 13.188 -13.198 1.00 94.62 88 LEU A O 1
ATOM 661 N N . ARG A 1 89 ? 6.332 13.106 -14.314 1.00 94.62 89 ARG A N 1
ATOM 662 C CA . ARG A 1 89 ? 5.748 13.569 -15.586 1.00 94.62 89 ARG A CA 1
ATOM 663 C C . ARG A 1 89 ? 4.641 12.653 -16.113 1.00 94.62 89 ARG A C 1
ATOM 665 O O . ARG A 1 89 ? 3.691 13.130 -16.733 1.00 94.62 89 ARG A O 1
ATOM 672 N N . LEU A 1 90 ? 4.757 11.339 -15.902 1.00 94.81 90 LEU A N 1
ATOM 673 C CA . LEU A 1 90 ? 3.698 10.388 -16.261 1.00 94.81 90 LEU A CA 1
ATOM 674 C C . LEU A 1 90 ? 2.451 10.568 -15.389 1.00 94.81 90 LEU A C 1
ATOM 676 O O . LEU A 1 90 ? 1.339 10.498 -15.916 1.00 94.81 90 LEU A O 1
ATOM 680 N N . PHE A 1 91 ? 2.650 10.816 -14.094 1.00 94.88 91 PHE A N 1
ATOM 681 C CA . PHE A 1 91 ? 1.591 11.070 -13.121 1.00 94.88 91 PHE A CA 1
ATOM 682 C C . PHE A 1 91 ? 0.847 12.375 -13.417 1.00 94.88 91 PHE A C 1
ATOM 684 O O . PHE A 1 91 ? -0.365 12.358 -13.614 1.00 94.88 91 PHE A O 1
ATOM 691 N N . GLU A 1 92 ? 1.568 13.488 -13.551 1.00 92.75 92 GLU A N 1
ATOM 692 C CA . GLU A 1 92 ? 0.991 14.803 -13.860 1.00 92.75 92 GLU A CA 1
ATOM 693 C C . GLU A 1 92 ? 0.275 14.811 -15.214 1.00 92.75 92 GLU A C 1
ATOM 695 O O . GLU A 1 92 ? -0.790 15.404 -15.372 1.00 92.75 92 GLU A O 1
ATOM 700 N N . GLY A 1 93 ? 0.842 14.111 -16.199 1.00 91.94 93 GLY A N 1
ATOM 701 C CA . GLY A 1 93 ? 0.259 13.998 -17.529 1.00 91.94 93 GLY A CA 1
ATOM 702 C C . GLY A 1 93 ? -0.931 13.040 -17.629 1.00 91.94 93 GLY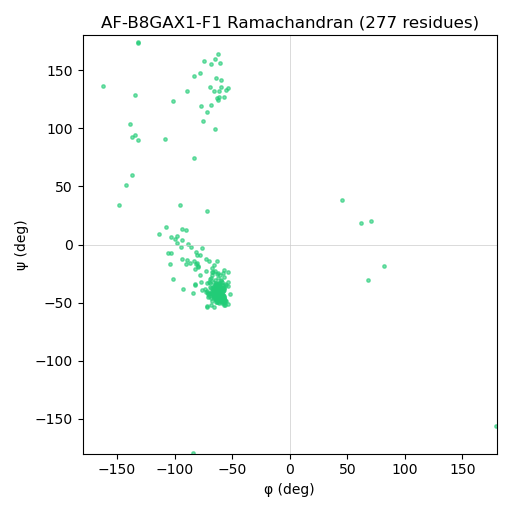 A C 1
ATOM 703 O O . GLY A 1 93 ? -1.453 12.903 -18.735 1.00 91.94 93 GLY A O 1
ATOM 704 N N . LYS A 1 94 ? -1.311 12.341 -16.544 1.00 88.44 94 LYS A N 1
ATOM 705 C CA . LYS A 1 94 ? -2.362 11.302 -16.508 1.00 88.44 94 LYS A CA 1
ATOM 706 C C . LYS A 1 94 ? -2.264 10.309 -17.683 1.00 88.44 94 LYS A C 1
ATOM 708 O O . LYS A 1 94 ? -3.258 9.925 -18.295 1.00 88.44 94 LYS A O 1
ATOM 713 N N . ARG A 1 95 ? -1.033 9.935 -18.066 1.00 83.94 95 ARG A N 1
ATOM 714 C CA . ARG A 1 95 ? -0.754 9.195 -19.321 1.00 83.94 95 ARG A CA 1
ATOM 715 C C . ARG A 1 95 ? -0.951 7.687 -19.213 1.00 83.94 95 ARG A C 1
ATOM 717 O O . ARG A 1 95 ? -0.953 6.994 -20.227 1.00 83.94 95 ARG A O 1
ATOM 724 N N . VAL A 1 96 ? -1.049 7.171 -17.992 1.00 84.38 96 VAL A N 1
ATOM 725 C CA . VAL A 1 96 ? -1.097 5.729 -17.726 1.00 84.38 96 VAL A CA 1
ATOM 726 C C . VAL A 1 96 ? -2.529 5.272 -17.447 1.00 84.38 96 VAL A C 1
ATOM 728 O O . VAL A 1 96 ? -2.844 4.127 -17.773 1.00 84.38 96 VAL A O 1
ATOM 731 N N . GLY A 1 97 ? -3.377 6.149 -16.888 1.00 84.75 97 GLY A N 1
ATOM 732 C CA . GLY A 1 97 ? -4.737 5.820 -16.452 1.00 84.75 97 GLY A CA 1
ATOM 733 C C . GLY A 1 97 ? -4.766 4.915 -15.218 1.00 84.75 97 GLY A C 1
ATOM 734 O O . GLY A 1 97 ? -5.738 4.195 -15.015 1.00 84.75 97 GLY A O 1
ATOM 735 N N . ARG A 1 98 ? -3.654 4.882 -14.470 1.00 90.62 98 ARG A N 1
ATOM 736 C CA . ARG A 1 98 ? -3.401 4.076 -13.261 1.00 90.62 98 ARG A CA 1
ATOM 737 C C . ARG A 1 98 ? -2.585 4.898 -12.261 1.00 90.62 98 ARG A C 1
ATOM 739 O O . ARG A 1 98 ? -1.496 4.507 -11.829 1.00 90.62 98 ARG A O 1
ATOM 746 N N . GLU A 1 99 ? -3.057 6.107 -11.986 1.00 92.56 99 GLU A N 1
ATOM 747 C CA . GLU A 1 99 ? -2.377 7.108 -11.163 1.00 92.56 99 GLU A CA 1
ATOM 748 C C . GLU A 1 99 ? -2.142 6.613 -9.729 1.00 92.56 99 GLU A C 1
ATOM 750 O O . GLU A 1 99 ? -1.158 7.004 -9.105 1.00 92.56 99 GLU A O 1
ATOM 755 N N . GLU A 1 100 ? -2.959 5.685 -9.227 1.00 91.62 100 GLU A N 1
ATOM 756 C CA . GLU A 1 100 ? -2.755 5.032 -7.935 1.00 91.62 100 GLU A CA 1
ATOM 757 C C . GLU A 1 100 ? -1.472 4.184 -7.901 1.00 91.62 100 GLU A C 1
ATOM 759 O O . GLU A 1 100 ? -0.750 4.180 -6.902 1.00 91.62 100 GLU A O 1
ATOM 764 N N . VAL A 1 101 ? -1.131 3.520 -9.013 1.00 92.75 101 VAL A N 1
ATOM 765 C CA . VAL A 1 101 ? 0.092 2.707 -9.127 1.00 92.75 101 VAL A CA 1
ATOM 766 C C . VAL A 1 101 ? 1.320 3.610 -9.210 1.00 92.75 101 VAL A C 1
ATOM 768 O O . VAL A 1 101 ? 2.328 3.350 -8.551 1.00 92.75 101 VAL A O 1
ATOM 771 N N . LEU A 1 102 ? 1.222 4.708 -9.966 1.00 95.19 102 LEU A N 1
ATOM 772 C CA . LEU A 1 102 ? 2.266 5.734 -10.033 1.00 95.19 102 LEU A CA 1
ATOM 773 C C . LEU A 1 102 ? 2.496 6.393 -8.671 1.00 95.19 102 LEU A C 1
ATOM 775 O O . LEU A 1 102 ? 3.643 6.504 -8.241 1.00 95.19 102 LEU A O 1
ATOM 779 N N . ALA A 1 103 ? 1.427 6.778 -7.971 1.00 95.44 103 ALA A N 1
ATOM 780 C CA . ALA A 1 103 ? 1.511 7.377 -6.644 1.00 95.44 103 ALA A CA 1
ATOM 781 C C . ALA A 1 103 ? 2.196 6.437 -5.646 1.00 95.44 103 ALA A C 1
ATOM 783 O O . ALA A 1 103 ? 3.082 6.860 -4.904 1.00 95.44 103 ALA A O 1
ATOM 784 N N . ALA A 1 104 ? 1.839 5.149 -5.659 1.00 93.88 104 ALA A N 1
ATOM 785 C CA . ALA A 1 104 ? 2.464 4.153 -4.800 1.00 93.88 104 ALA A CA 1
ATOM 786 C C . ALA A 1 104 ? 3.951 3.934 -5.141 1.00 93.88 104 ALA A C 1
ATOM 788 O O . ALA A 1 104 ? 4.781 3.846 -4.234 1.00 93.88 104 ALA A O 1
ATOM 789 N N . ALA A 1 105 ? 4.313 3.876 -6.428 1.00 95.00 105 ALA A N 1
ATOM 790 C CA . ALA A 1 105 ? 5.703 3.739 -6.866 1.00 95.00 105 ALA A CA 1
ATOM 791 C C . ALA A 1 105 ? 6.555 4.960 -6.478 1.00 95.00 105 ALA A C 1
ATOM 793 O O . ALA A 1 105 ? 7.618 4.802 -5.875 1.00 95.00 105 ALA A O 1
ATOM 794 N N . LEU A 1 106 ? 6.059 6.173 -6.744 1.00 95.62 106 LEU A N 1
ATOM 795 C CA . LEU A 1 106 ? 6.696 7.430 -6.342 1.00 95.62 106 LEU A CA 1
ATOM 796 C C . LEU A 1 106 ? 6.899 7.491 -4.825 1.00 95.62 106 LEU A C 1
ATOM 798 O O . LEU A 1 106 ? 8.003 7.777 -4.362 1.00 95.62 106 LEU A O 1
ATOM 802 N N . ALA A 1 107 ? 5.865 7.154 -4.050 1.00 94.62 107 ALA A N 1
ATOM 803 C CA . ALA A 1 107 ? 5.938 7.132 -2.595 1.00 94.62 107 ALA A CA 1
ATOM 804 C C . ALA A 1 107 ? 7.036 6.188 -2.078 1.00 94.62 107 ALA A C 1
ATOM 806 O O . ALA A 1 107 ? 7.801 6.568 -1.192 1.00 94.62 107 ALA A O 1
ATOM 807 N N . ARG A 1 108 ? 7.161 4.980 -2.654 1.00 91.88 108 ARG A N 1
ATOM 808 C CA . ARG A 1 108 ? 8.212 4.014 -2.284 1.00 91.88 108 ARG A CA 1
ATOM 809 C C . ARG A 1 108 ? 9.613 4.521 -2.593 1.00 91.88 108 ARG A C 1
ATOM 811 O O . ARG A 1 108 ? 10.480 4.477 -1.720 1.00 91.88 108 ARG A O 1
ATOM 818 N N . LEU A 1 109 ? 9.828 5.005 -3.815 1.00 91.50 109 LEU A N 1
ATOM 819 C CA . LEU A 1 109 ? 11.140 5.474 -4.258 1.00 91.50 109 LEU A CA 1
ATOM 820 C C . LEU A 1 109 ? 11.620 6.635 -3.395 1.00 91.50 109 LEU A C 1
ATOM 822 O O . LEU A 1 109 ? 12.745 6.658 -2.898 1.00 91.50 109 LEU A O 1
ATOM 826 N N . VAL A 1 110 ? 10.731 7.594 -3.176 1.00 91.75 110 VAL A N 1
ATOM 827 C CA . VAL A 1 110 ? 1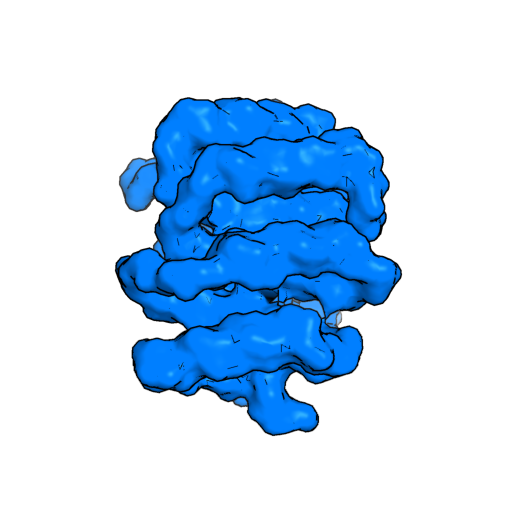1.084 8.876 -2.579 1.00 91.75 110 VAL A CA 1
ATOM 828 C C . VAL A 1 110 ? 11.150 8.790 -1.055 1.00 91.75 110 VAL A C 1
ATOM 830 O O . VAL A 1 110 ? 11.882 9.556 -0.424 1.00 91.75 110 VAL A O 1
ATOM 833 N N . ALA A 1 111 ? 10.501 7.795 -0.441 1.00 86.81 111 ALA A N 1
ATOM 834 C CA . ALA A 1 111 ? 10.743 7.438 0.956 1.00 86.81 111 ALA A CA 1
ATOM 835 C C . ALA A 1 111 ? 12.217 7.080 1.231 1.00 86.81 111 ALA A C 1
ATOM 837 O O . ALA A 1 111 ? 12.694 7.304 2.341 1.00 86.81 111 ALA A O 1
ATOM 838 N N . ARG A 1 112 ? 12.945 6.578 0.221 1.00 80.06 112 ARG A N 1
ATOM 839 C CA . ARG A 1 112 ? 14.358 6.162 0.308 1.00 80.06 112 ARG A CA 1
ATOM 840 C C . ARG A 1 112 ? 15.339 7.168 -0.316 1.00 80.06 112 ARG A C 1
ATOM 842 O O . ARG A 1 112 ? 16.546 6.990 -0.193 1.00 80.06 112 ARG A O 1
ATOM 849 N N . ALA A 1 113 ? 14.838 8.205 -0.989 1.00 81.19 113 ALA A N 1
ATOM 850 C CA . ALA A 1 113 ? 15.643 9.183 -1.724 1.00 81.19 113 ALA A CA 1
ATOM 851 C C . ALA A 1 113 ? 16.199 10.321 -0.836 1.00 81.19 113 ALA A C 1
ATOM 853 O O . ALA A 1 113 ? 15.953 10.379 0.373 1.00 81.19 113 ALA A O 1
ATOM 854 N N . SER A 1 114 ? 16.929 11.270 -1.432 1.00 79.94 114 SER A N 1
ATOM 855 C CA . SER A 1 114 ? 17.343 12.506 -0.751 1.00 79.94 114 SER A CA 1
ATOM 856 C C . SER A 1 114 ? 16.136 13.387 -0.383 1.00 79.94 114 SER A C 1
ATOM 858 O O . SER A 1 114 ? 15.046 13.251 -0.943 1.00 79.94 114 SER A O 1
ATOM 860 N N . ALA A 1 115 ? 16.319 14.302 0.574 1.00 81.56 115 ALA A N 1
ATOM 861 C CA . ALA A 1 115 ? 15.266 15.234 0.992 1.00 81.56 115 ALA A CA 1
ATOM 862 C C . ALA A 1 115 ? 14.819 16.182 -0.142 1.00 81.56 115 ALA A C 1
ATOM 864 O O . ALA A 1 115 ? 13.661 16.587 -0.187 1.00 81.56 115 ALA A O 1
ATOM 865 N N . GLU A 1 116 ? 15.712 16.487 -1.084 1.00 86.00 116 GLU A N 1
ATOM 866 C CA . GLU A 1 116 ? 15.446 17.349 -2.244 1.00 86.00 116 GLU A CA 1
ATOM 867 C C . GLU A 1 116 ? 14.395 16.747 -3.185 1.00 86.00 116 GLU A C 1
ATOM 869 O O . GLU A 1 116 ? 13.558 17.464 -3.724 1.00 86.00 116 GLU A O 1
ATOM 874 N N . LEU A 1 117 ? 14.394 15.418 -3.327 1.00 86.38 117 LEU A N 1
ATOM 875 C CA . LEU A 1 117 ? 13.436 14.689 -4.161 1.00 86.38 117 LEU A CA 1
ATOM 876 C C . LEU A 1 117 ? 12.087 14.482 -3.457 1.00 86.38 117 LEU A C 1
ATOM 878 O O . LEU A 1 117 ? 11.090 14.177 -4.107 1.00 86.38 117 LEU A O 1
ATOM 882 N N . TYR A 1 118 ? 12.036 14.663 -2.134 1.00 90.38 118 TYR A N 1
ATOM 883 C CA . TYR A 1 118 ? 10.828 14.461 -1.338 1.00 90.38 118 TYR A CA 1
ATOM 884 C C . TYR A 1 118 ? 9.775 15.541 -1.552 1.00 90.38 118 TYR A C 1
ATOM 886 O O . TYR A 1 118 ? 8.626 15.222 -1.855 1.00 90.38 118 TYR A O 1
ATOM 894 N N . ALA A 1 119 ? 10.154 16.809 -1.387 1.00 90.44 119 ALA A N 1
ATOM 895 C CA . ALA A 1 119 ? 9.193 17.908 -1.367 1.00 90.44 119 ALA A CA 1
ATOM 896 C C . ALA A 1 119 ? 8.369 18.034 -2.667 1.00 90.44 119 ALA A C 1
ATOM 898 O O . ALA A 1 119 ? 7.150 18.179 -2.560 1.00 90.44 119 ALA A O 1
ATOM 899 N N . PRO A 1 120 ? 8.954 17.913 -3.879 1.00 92.19 120 PRO A N 1
ATOM 900 C CA . PRO A 1 120 ? 8.178 17.985 -5.118 1.00 92.19 120 PRO A CA 1
ATOM 901 C C . PRO A 1 120 ? 7.148 16.859 -5.238 1.00 92.19 120 PRO A C 1
ATOM 903 O O . PRO A 1 120 ? 6.006 17.091 -5.633 1.00 92.19 120 PRO A O 1
ATOM 906 N N . VAL A 1 121 ? 7.528 15.638 -4.854 1.00 94.06 121 VAL A N 1
ATOM 907 C CA . VAL A 1 121 ? 6.654 14.461 -4.936 1.00 94.06 121 VAL A CA 1
ATOM 908 C C . VAL A 1 121 ? 5.534 14.564 -3.909 1.00 94.06 121 VAL A C 1
ATOM 910 O O . VAL A 1 121 ? 4.379 14.322 -4.243 1.00 94.06 121 VAL A O 1
ATOM 913 N N . GLU A 1 122 ? 5.848 14.965 -2.677 1.00 93.88 122 GLU A N 1
ATOM 914 C CA . GLU A 1 122 ? 4.842 15.157 -1.632 1.00 93.88 122 GLU A CA 1
ATOM 915 C C . GLU A 1 122 ? 3.820 16.222 -2.024 1.00 93.88 122 GLU A C 1
ATOM 917 O O . GLU A 1 122 ? 2.622 15.953 -1.941 1.00 93.88 122 GLU A O 1
ATOM 922 N N . ALA A 1 123 ? 4.278 17.368 -2.537 1.00 92.94 123 ALA A N 1
ATOM 923 C CA . ALA A 1 123 ? 3.403 18.438 -2.999 1.00 92.94 123 ALA A CA 1
ATOM 924 C C . ALA A 1 123 ? 2.502 17.977 -4.155 1.00 92.94 123 ALA A C 1
ATOM 926 O O . ALA A 1 123 ? 1.301 18.249 -4.149 1.00 92.94 123 ALA A O 1
ATOM 927 N N . THR A 1 124 ? 3.063 17.229 -5.108 1.00 94.31 124 THR A N 1
ATOM 928 C CA . THR A 1 124 ? 2.329 16.691 -6.264 1.00 94.31 124 THR A CA 1
ATOM 929 C C . THR A 1 124 ? 1.254 15.693 -5.832 1.00 94.31 124 THR A C 1
ATOM 931 O O . THR A 1 124 ? 0.103 15.799 -6.253 1.00 94.31 124 THR A O 1
ATOM 934 N N . LEU A 1 125 ? 1.590 14.750 -4.945 1.00 94.75 125 LEU A N 1
ATOM 935 C CA . LEU A 1 125 ? 0.624 13.781 -4.422 1.00 94.75 125 LEU A CA 1
ATOM 936 C C . LEU A 1 125 ? -0.441 14.453 -3.549 1.00 94.75 125 LEU A C 1
ATOM 938 O O . LEU A 1 125 ? -1.614 14.098 -3.636 1.00 94.75 125 LEU A O 1
ATOM 942 N N . ARG A 1 126 ? -0.060 15.455 -2.746 1.00 93.44 126 ARG A N 1
ATOM 943 C CA . ARG A 1 126 ? -0.996 16.224 -1.920 1.00 93.44 126 ARG A CA 1
ATOM 944 C C . ARG A 1 126 ? -1.995 17.008 -2.773 1.00 93.44 126 ARG A C 1
ATOM 946 O O . ARG A 1 126 ? -3.181 17.025 -2.460 1.00 93.44 126 ARG A O 1
ATOM 953 N N . ALA A 1 127 ? -1.538 17.630 -3.858 1.00 92.31 127 ALA A N 1
ATOM 954 C CA . ALA A 1 127 ? -2.408 18.358 -4.782 1.00 92.31 127 ALA A CA 1
ATOM 955 C C . ALA A 1 127 ? -3.433 17.443 -5.478 1.00 92.31 127 ALA A C 1
ATOM 957 O O . ALA A 1 127 ? -4.505 17.906 -5.860 1.00 92.31 127 ALA A O 1
ATOM 958 N N . ALA A 1 128 ? -3.129 16.148 -5.604 1.00 90.94 128 ALA A N 1
ATOM 959 C CA . ALA A 1 128 ? -3.997 15.150 -6.221 1.00 90.94 128 ALA A CA 1
ATOM 960 C C . ALA A 1 128 ? -4.997 14.487 -5.249 1.00 90.94 128 ALA A C 1
ATOM 962 O O . ALA A 1 128 ? -5.776 13.636 -5.680 1.00 90.94 128 ALA A O 1
ATOM 963 N N . LEU A 1 129 ? -5.006 14.854 -3.959 1.00 90.69 129 LEU A N 1
ATOM 964 C CA . LEU A 1 129 ? -5.913 14.270 -2.960 1.00 90.69 129 LEU A CA 1
ATOM 965 C C . LEU A 1 129 ? -7.412 14.394 -3.287 1.00 90.69 129 LEU A C 1
ATOM 967 O O . LEU A 1 129 ? -8.119 13.421 -3.023 1.00 90.69 129 LEU A O 1
ATOM 971 N N . PRO A 1 130 ? -7.920 15.497 -3.880 1.00 81.69 130 PRO A N 1
ATOM 972 C CA . PRO A 1 130 ? -9.336 15.597 -4.242 1.00 81.69 130 PRO A CA 1
ATOM 973 C C . PRO A 1 130 ? -9.819 14.499 -5.203 1.00 81.69 130 PRO A C 1
ATOM 975 O O . PRO A 1 130 ? -10.998 14.160 -5.185 1.00 81.69 130 PRO A O 1
ATOM 978 N N . ASP A 1 131 ? -8.918 13.908 -5.998 1.00 71.94 131 ASP A N 1
ATOM 979 C CA . ASP A 1 131 ? -9.242 12.818 -6.929 1.00 71.94 131 ASP A CA 1
ATOM 980 C C . ASP A 1 131 ? -9.333 11.444 -6.216 1.00 71.94 131 ASP A C 1
ATOM 982 O O . ASP A 1 131 ? -9.747 10.458 -6.827 1.00 71.94 131 ASP A O 1
ATOM 986 N N . GLY A 1 132 ? -8.936 11.348 -4.936 1.00 70.75 132 GLY A N 1
ATOM 987 C CA . GLY A 1 132 ? -9.056 10.177 -4.047 1.00 70.75 132 GLY A CA 1
ATOM 988 C C . GLY A 1 132 ? -8.199 8.953 -4.407 1.00 70.75 132 GLY A C 1
ATOM 989 O O . GLY A 1 132 ? -7.735 8.226 -3.527 1.00 70.75 132 GLY A O 1
ATOM 990 N N . SER A 1 133 ? -7.920 8.731 -5.692 1.00 69.81 133 SER A N 1
ATOM 991 C CA . SER A 1 133 ? -7.162 7.589 -6.220 1.00 69.81 133 SER A CA 1
ATOM 992 C C . SER A 1 133 ? -5.701 7.561 -5.758 1.00 69.81 133 SER A C 1
ATOM 994 O O . SER A 1 133 ? -5.082 6.501 -5.701 1.00 69.81 133 SER A O 1
ATOM 996 N N . THR A 1 134 ? -5.154 8.708 -5.363 1.00 87.88 134 THR A N 1
ATOM 997 C CA . THR A 1 134 ? -3.730 8.893 -5.039 1.00 87.88 134 THR A CA 1
ATOM 998 C C . THR A 1 134 ? -3.469 9.018 -3.536 1.00 87.88 134 THR A C 1
ATOM 1000 O O . THR A 1 134 ? -2.313 8.968 -3.102 1.00 87.88 134 THR A O 1
ATOM 1003 N N . ALA A 1 135 ? -4.533 9.097 -2.725 1.00 94.44 135 ALA A N 1
ATOM 1004 C CA . ALA A 1 135 ? -4.458 9.311 -1.282 1.00 94.44 135 ALA A CA 1
ATOM 1005 C C . ALA A 1 135 ? -3.631 8.240 -0.563 1.00 94.44 135 ALA A C 1
ATOM 1007 O O . ALA A 1 135 ? -2.832 8.561 0.313 1.00 94.44 135 ALA A O 1
ATOM 1008 N N . ALA A 1 136 ? -3.740 6.979 -0.989 1.00 94.56 136 ALA A N 1
ATOM 1009 C CA . ALA A 1 136 ? -2.932 5.886 -0.454 1.00 94.56 136 ALA A CA 1
ATOM 1010 C C . ALA A 1 136 ? -1.424 6.099 -0.682 1.00 94.56 136 ALA A C 1
ATOM 1012 O O . ALA A 1 136 ? -0.619 5.839 0.210 1.00 94.56 136 ALA A O 1
ATOM 1013 N N . GLY A 1 137 ? -1.030 6.616 -1.852 1.00 95.19 137 GLY A N 1
ATOM 1014 C CA . GLY A 1 137 ? 0.365 6.948 -2.151 1.00 95.19 137 GLY A CA 1
ATOM 1015 C C . GLY A 1 137 ? 0.877 8.105 -1.293 1.00 95.19 137 GLY A C 1
ATOM 1016 O O . GLY A 1 137 ? 1.971 8.021 -0.736 1.00 95.19 137 GLY A O 1
ATOM 1017 N N . TRP A 1 138 ? 0.068 9.152 -1.108 1.00 95.88 138 TRP A N 1
ATOM 1018 C CA . TRP A 1 138 ? 0.418 10.261 -0.215 1.00 95.88 138 TRP A CA 1
ATOM 1019 C C . TRP A 1 138 ? 0.557 9.801 1.245 1.00 95.88 138 TRP A C 1
ATOM 1021 O O . TRP A 1 138 ? 1.589 10.051 1.870 1.00 95.88 138 TRP A O 1
ATOM 1031 N N . VAL A 1 139 ? -0.423 9.055 1.768 1.00 96.00 139 VAL A N 1
ATOM 1032 C CA . VAL A 1 139 ? -0.371 8.459 3.113 1.00 96.00 139 VAL A CA 1
ATOM 1033 C C . VAL A 1 139 ? 0.875 7.596 3.266 1.00 96.00 139 VAL A C 1
ATOM 1035 O O . VAL A 1 139 ? 1.631 7.771 4.220 1.00 96.00 139 VAL A O 1
ATOM 1038 N N . ARG A 1 140 ? 1.142 6.708 2.304 1.00 95.25 140 ARG A N 1
ATOM 1039 C CA . ARG A 1 140 ? 2.343 5.874 2.300 1.00 95.25 140 ARG A CA 1
ATOM 1040 C C . ARG A 1 140 ? 3.608 6.712 2.422 1.00 95.25 140 ARG A C 1
ATOM 1042 O O . ARG A 1 140 ? 4.408 6.443 3.311 1.00 95.25 140 ARG A O 1
ATOM 1049 N N . LEU A 1 141 ? 3.768 7.734 1.582 1.00 94.75 141 LEU A N 1
ATOM 1050 C CA . LEU A 1 141 ? 4.939 8.610 1.593 1.00 94.75 141 LEU A CA 1
ATOM 1051 C C . LEU A 1 141 ? 5.150 9.260 2.970 1.00 94.75 141 LEU A C 1
ATOM 1053 O O . LEU A 1 141 ? 6.257 9.212 3.516 1.00 94.75 141 LEU A O 1
ATOM 1057 N N . ARG A 1 142 ? 4.080 9.818 3.549 1.00 94.94 142 ARG A N 1
ATOM 1058 C CA . ARG A 1 142 ? 4.100 10.473 4.865 1.00 94.94 142 ARG A CA 1
ATOM 1059 C C . ARG A 1 142 ? 4.461 9.495 5.978 1.00 94.94 142 ARG A C 1
ATOM 1061 O O . ARG A 1 142 ? 5.328 9.796 6.794 1.00 94.94 142 ARG A O 1
ATOM 1068 N N . VAL A 1 143 ? 3.841 8.315 5.989 1.00 95.00 143 VAL A N 1
ATOM 1069 C CA . VAL A 1 143 ? 4.097 7.287 7.003 1.00 95.00 143 VAL A CA 1
ATOM 1070 C C . VAL A 1 143 ? 5.513 6.739 6.866 1.00 95.00 143 VAL A C 1
ATOM 1072 O O . VAL A 1 143 ? 6.215 6.656 7.864 1.00 95.00 143 VAL A O 1
ATOM 1075 N N . SER A 1 144 ? 5.985 6.424 5.656 1.00 91.88 144 SER A N 1
ATOM 1076 C CA . SER A 1 144 ? 7.333 5.880 5.451 1.00 91.88 144 SER A CA 1
ATOM 1077 C C . SER A 1 144 ? 8.437 6.836 5.910 1.00 91.88 144 SER A C 1
ATOM 1079 O O . SER A 1 144 ? 9.443 6.372 6.442 1.00 91.88 144 SER A O 1
ATOM 1081 N N . ARG A 1 145 ? 8.250 8.153 5.742 1.00 88.62 145 ARG A N 1
ATOM 1082 C CA . ARG A 1 145 ? 9.212 9.175 6.190 1.00 88.62 145 ARG A CA 1
ATOM 1083 C C . ARG A 1 145 ? 9.116 9.541 7.657 1.00 88.62 145 ARG A C 1
ATOM 1085 O O . ARG A 1 145 ? 10.049 10.154 8.175 1.00 88.62 145 ARG A O 1
ATOM 1092 N N . ALA A 1 146 ? 8.018 9.201 8.315 1.00 88.25 146 ALA A N 1
ATOM 1093 C CA . ALA A 1 146 ? 7.894 9.462 9.729 1.00 88.25 146 ALA A CA 1
ATOM 1094 C C . ALA A 1 146 ? 8.987 8.683 10.486 1.00 88.25 146 ALA A C 1
ATOM 1096 O O . ALA A 1 146 ? 9.230 7.508 10.201 1.00 88.25 146 ALA A O 1
ATOM 1097 N N . GLY A 1 147 ? 9.695 9.348 11.401 1.00 80.75 147 GLY A N 1
ATOM 1098 C CA . GLY A 1 147 ? 10.731 8.704 12.211 1.00 80.75 147 GLY A CA 1
ATOM 1099 C C . GLY A 1 147 ? 10.151 7.600 13.099 1.00 80.75 147 GLY A C 1
ATOM 1100 O O . GLY A 1 147 ? 8.941 7.548 13.317 1.00 80.75 147 GLY A O 1
ATOM 1101 N N . LYS A 1 148 ? 11.009 6.724 13.634 1.00 77.88 148 LYS A N 1
ATOM 1102 C CA . LYS A 1 148 ? 10.575 5.650 14.547 1.00 77.88 148 LYS A CA 1
ATOM 1103 C C . LYS A 1 148 ? 9.894 6.187 15.808 1.00 77.88 148 LYS A C 1
ATOM 1105 O O . LYS A 1 148 ? 8.963 5.567 16.302 1.00 77.88 148 LYS A O 1
ATOM 1110 N N . ASP A 1 149 ? 10.320 7.364 16.255 1.00 83.25 149 ASP A N 1
ATOM 1111 C CA . ASP A 1 149 ? 9.833 8.020 17.471 1.00 83.25 149 ASP A CA 1
ATOM 1112 C C . ASP A 1 149 ? 8.685 9.009 17.201 1.00 83.25 149 ASP A C 1
ATOM 1114 O O . ASP A 1 149 ? 8.372 9.849 18.043 1.00 83.25 149 ASP A O 1
ATOM 1118 N N . VAL A 1 150 ? 8.083 8.973 16.004 1.00 86.94 150 VAL A N 1
ATOM 1119 C CA . VAL A 1 150 ? 6.950 9.848 15.690 1.00 86.94 150 VAL A CA 1
ATOM 1120 C C . VAL A 1 150 ? 5.748 9.476 16.559 1.00 86.94 150 VAL A C 1
ATOM 1122 O O . VAL A 1 150 ? 5.366 8.310 16.640 1.00 86.94 150 VAL A O 1
ATOM 1125 N N . ASP A 1 151 ? 5.117 10.474 17.171 1.00 89.25 151 ASP A N 1
ATOM 1126 C CA . ASP A 1 151 ? 3.828 10.288 17.833 1.00 89.25 151 ASP A CA 1
ATOM 1127 C C . ASP A 1 151 ? 2.734 10.007 16.778 1.00 89.25 151 ASP A C 1
ATOM 1129 O O . ASP A 1 151 ? 2.496 10.858 15.907 1.00 89.25 151 ASP A O 1
ATOM 1133 N N . PRO A 1 152 ? 2.050 8.844 16.832 1.00 89.12 152 PRO A N 1
ATOM 1134 C CA . PRO A 1 152 ? 0.964 8.525 15.913 1.00 89.12 152 PRO A CA 1
ATOM 1135 C C . PRO A 1 152 ? -0.161 9.564 15.917 1.00 89.12 152 PRO A C 1
ATOM 1137 O O . PRO A 1 152 ? -0.721 9.835 14.857 1.00 89.12 152 PRO A O 1
ATOM 1140 N N . ALA A 1 153 ? -0.472 10.186 17.060 1.00 91.44 153 ALA A N 1
ATOM 1141 C CA . ALA A 1 153 ? -1.533 11.191 17.138 1.00 91.44 153 ALA A CA 1
ATOM 1142 C C . ALA A 1 153 ? -1.148 12.479 16.391 1.00 91.44 153 ALA A C 1
ATOM 1144 O O . ALA A 1 153 ? -1.945 13.024 15.622 1.00 91.44 153 ALA A O 1
ATOM 1145 N N . ALA A 1 154 ? 0.098 12.937 16.548 1.00 92.94 154 ALA A N 1
ATOM 1146 C CA . ALA A 1 154 ? 0.625 14.076 15.799 1.00 92.94 154 ALA A CA 1
ATOM 1147 C C . ALA A 1 154 ? 0.667 13.806 14.284 1.00 92.94 154 ALA A C 1
ATOM 1149 O O . ALA A 1 154 ? 0.293 14.672 13.485 1.00 92.94 154 ALA A O 1
ATOM 1150 N N . LEU A 1 155 ? 1.083 12.600 13.877 1.00 95.94 155 LEU A N 1
ATOM 1151 C CA . LEU A 1 155 ? 1.088 12.205 12.468 1.00 95.94 155 LEU A CA 1
ATOM 1152 C C . LEU A 1 155 ? -0.335 12.117 11.898 1.00 95.94 155 LEU A C 1
ATOM 1154 O O . LEU A 1 155 ? -0.573 12.629 10.804 1.00 95.94 155 LEU A O 1
ATOM 1158 N N . LEU A 1 156 ? -1.281 11.533 12.639 1.00 96.81 156 LEU A N 1
ATOM 1159 C CA . LEU A 1 156 ? -2.689 11.461 12.248 1.00 96.81 156 LEU A CA 1
ATOM 1160 C C . LEU A 1 156 ? -3.279 12.856 12.032 1.00 96.81 156 LEU A C 1
ATOM 1162 O O . LEU A 1 156 ? -3.859 13.111 10.979 1.00 96.81 156 LEU A O 1
ATOM 1166 N N . LYS A 1 157 ? -3.058 13.779 12.973 1.00 95.75 157 LYS A N 1
ATOM 1167 C CA . LYS A 1 157 ? -3.519 15.166 12.849 1.00 95.75 157 LYS A CA 1
ATOM 1168 C C . LYS A 1 157 ? -2.974 15.831 11.583 1.00 95.75 157 LYS A C 1
ATOM 1170 O O . LYS A 1 157 ? -3.730 16.433 10.827 1.00 95.75 157 LYS A O 1
ATOM 1175 N N . SER A 1 158 ? -1.677 15.672 11.310 1.00 94.69 158 SER A N 1
ATOM 1176 C CA . SER A 1 158 ? -1.064 16.207 10.087 1.00 94.69 158 SER A CA 1
ATOM 1177 C C . SER A 1 158 ? -1.659 15.598 8.810 1.00 94.69 158 SER A C 1
ATOM 1179 O O . SER A 1 158 ? -1.739 16.283 7.790 1.00 94.69 158 SER A O 1
ATOM 1181 N N . LEU A 1 159 ? -2.066 14.326 8.843 1.00 95.56 159 LEU A N 1
ATOM 1182 C CA . LEU A 1 159 ? -2.725 13.677 7.711 1.00 95.56 159 LEU A CA 1
ATOM 1183 C C . LEU A 1 159 ? -4.158 14.193 7.514 1.00 95.56 159 LEU A C 1
ATOM 1185 O O . LEU A 1 159 ? -4.549 14.462 6.381 1.00 95.56 159 LEU A O 1
ATOM 1189 N N . GLN A 1 160 ? -4.900 14.421 8.599 1.00 95.12 160 GLN A N 1
ATOM 1190 C CA . GLN A 1 160 ? -6.253 14.992 8.568 1.00 95.12 160 GLN A CA 1
ATOM 1191 C C . GLN A 1 160 ? -6.281 16.438 8.046 1.00 95.12 160 GLN A C 1
ATOM 1193 O O . GLN A 1 160 ? -7.238 16.845 7.395 1.00 95.12 160 GLN A O 1
ATOM 1198 N N . GLU A 1 161 ? -5.212 17.211 8.260 1.00 93.50 161 GLU A N 1
ATOM 1199 C CA . GLU A 1 161 ? -5.046 18.544 7.656 1.00 93.50 161 GLU A CA 1
ATOM 1200 C C . GLU A 1 161 ? -4.878 18.496 6.124 1.00 93.50 161 GLU A C 1
ATOM 1202 O O . GLU A 1 161 ? -5.109 19.494 5.439 1.00 93.50 161 GLU A O 1
ATOM 1207 N N . GLY A 1 162 ? -4.428 17.365 5.571 1.00 91.19 162 GLY A N 1
ATOM 1208 C CA . GLY A 1 162 ? -4.328 17.150 4.125 1.00 91.19 162 GLY A CA 1
ATOM 1209 C C . GLY A 1 162 ? -5.569 16.490 3.524 1.00 91.19 162 GLY A C 1
ATOM 1210 O O . GLY A 1 162 ? -5.974 16.860 2.425 1.00 91.19 162 GLY A O 1
ATOM 1211 N N . LEU A 1 163 ? -6.172 15.545 4.246 1.00 92.94 163 LEU A N 1
ATOM 1212 C CA . LEU A 1 163 ? -7.361 14.798 3.847 1.00 92.94 163 LEU A CA 1
ATOM 1213 C C . LEU A 1 163 ? -8.346 14.757 5.023 1.00 92.94 163 LEU A C 1
ATOM 1215 O O . LEU A 1 163 ? -8.229 13.913 5.908 1.00 92.94 163 LEU A O 1
ATOM 1219 N N . SER A 1 164 ? -9.293 15.697 5.040 1.00 92.31 164 SER A N 1
ATOM 1220 C CA . SER A 1 164 ? -10.193 15.914 6.183 1.00 92.31 164 SER A CA 1
ATOM 1221 C C . SER A 1 164 ? -11.363 14.933 6.263 1.00 92.31 164 SER A C 1
ATOM 1223 O O . SER A 1 164 ? -11.971 14.804 7.321 1.00 92.31 164 SER A O 1
ATOM 1225 N N . ASP A 1 165 ? -11.702 14.274 5.155 1.00 93.75 165 ASP A N 1
ATOM 1226 C CA . ASP A 1 165 ? -12.705 13.210 5.128 1.00 93.75 165 ASP A CA 1
ATOM 1227 C C . ASP A 1 165 ? -12.141 11.960 5.823 1.00 93.75 165 ASP A C 1
ATOM 1229 O O . ASP A 1 165 ? -11.162 11.363 5.364 1.00 93.75 165 ASP A O 1
ATOM 1233 N N . THR A 1 166 ? -12.737 11.589 6.956 1.00 94.50 166 THR A N 1
ATOM 1234 C CA . THR A 1 166 ? -12.255 10.501 7.811 1.00 94.50 166 THR A CA 1
ATOM 1235 C C . THR A 1 166 ? -12.474 9.118 7.197 1.00 94.50 166 THR A C 1
ATOM 1237 O O . THR A 1 166 ? -11.613 8.251 7.359 1.00 94.50 166 THR A O 1
ATOM 1240 N N . GLU A 1 167 ? -13.546 8.906 6.431 1.00 94.50 167 GLU A N 1
ATOM 1241 C CA . GLU A 1 167 ? -13.779 7.652 5.703 1.00 94.50 167 GLU A CA 1
ATOM 1242 C C . GLU A 1 167 ? -12.803 7.505 4.531 1.00 94.50 167 GLU A C 1
ATOM 1244 O O . GLU A 1 167 ? -12.216 6.434 4.316 1.00 94.50 167 GLU A O 1
ATOM 1249 N N . ALA A 1 168 ? -12.560 8.598 3.800 1.00 93.94 168 ALA A N 1
ATOM 1250 C CA . ALA A 1 168 ? -11.564 8.614 2.734 1.00 93.94 168 ALA A CA 1
ATOM 1251 C C . ALA A 1 168 ? -10.151 8.381 3.292 1.00 93.94 168 ALA A C 1
ATOM 1253 O O . ALA A 1 168 ? -9.356 7.656 2.688 1.00 93.94 168 ALA A O 1
ATOM 1254 N N . LEU A 1 169 ? -9.841 8.938 4.468 1.00 95.69 169 LEU A N 1
ATOM 1255 C CA . LEU A 1 169 ? -8.567 8.729 5.150 1.00 95.69 169 LEU A CA 1
ATOM 1256 C C . LEU A 1 169 ? -8.408 7.290 5.664 1.00 95.69 169 LEU A C 1
ATOM 1258 O O . LEU A 1 169 ? -7.343 6.702 5.471 1.00 95.69 169 LEU A O 1
ATOM 1262 N N . LEU A 1 170 ? -9.456 6.684 6.237 1.00 96.62 170 LEU A N 1
ATOM 1263 C CA . LEU A 1 170 ? -9.461 5.259 6.589 1.00 96.62 170 LEU A CA 1
ATOM 1264 C C . LEU A 1 170 ? -9.172 4.397 5.354 1.00 96.62 170 LEU A C 1
ATOM 1266 O O . LEU A 1 170 ? -8.283 3.542 5.378 1.00 96.62 170 LEU A O 1
ATOM 1270 N N . THR A 1 171 ? -9.873 4.663 4.251 1.00 94.94 171 THR A N 1
ATOM 1271 C CA . THR A 1 171 ? -9.667 3.965 2.976 1.00 94.94 171 THR A CA 1
ATOM 1272 C C . THR A 1 171 ? -8.233 4.136 2.475 1.00 94.94 171 THR A C 1
ATOM 1274 O O . THR A 1 171 ? -7.608 3.172 2.027 1.00 94.94 171 THR A O 1
ATOM 1277 N N . ALA A 1 172 ? -7.676 5.344 2.582 1.00 95.56 172 ALA A N 1
ATOM 1278 C CA . ALA A 1 172 ? -6.300 5.627 2.200 1.00 95.56 172 ALA A CA 1
ATOM 1279 C C . ALA A 1 172 ? -5.288 4.869 3.072 1.00 95.56 172 ALA A C 1
ATOM 1281 O O . ALA A 1 172 ? -4.328 4.333 2.521 1.00 95.56 172 ALA A O 1
ATOM 1282 N N . PHE A 1 173 ? -5.504 4.753 4.388 1.00 96.44 173 PHE A N 1
ATOM 1283 C CA . PHE A 1 173 ? -4.656 3.942 5.267 1.00 96.44 173 PHE A CA 1
ATOM 1284 C C . PHE A 1 173 ? -4.683 2.461 4.895 1.00 96.44 173 PHE A C 1
ATOM 1286 O O . PHE A 1 173 ? -3.626 1.851 4.726 1.00 96.44 173 PHE A O 1
ATOM 1293 N N . LEU A 1 174 ? -5.879 1.893 4.726 1.00 95.19 174 LEU A N 1
ATOM 1294 C CA . LEU A 1 174 ? -6.037 0.483 4.375 1.00 95.19 174 LEU A CA 1
ATOM 1295 C C . LEU A 1 174 ? -5.395 0.176 3.021 1.00 95.19 174 LEU A C 1
ATOM 1297 O O . LEU A 1 174 ? -4.664 -0.804 2.895 1.00 95.19 174 LEU A O 1
ATOM 1301 N N . ARG A 1 175 ? -5.585 1.044 2.022 1.00 93.19 175 ARG A N 1
ATOM 1302 C CA . ARG A 1 175 ? -4.940 0.904 0.709 1.00 93.19 175 ARG A CA 1
ATOM 1303 C C . ARG A 1 175 ? -3.430 1.117 0.768 1.00 93.19 175 ARG A C 1
ATOM 1305 O O . ARG A 1 175 ? -2.707 0.408 0.082 1.00 93.19 175 ARG A O 1
ATOM 1312 N N . ALA A 1 176 ? -2.939 2.049 1.585 1.00 93.94 176 ALA A N 1
ATOM 1313 C CA . ALA A 1 176 ? -1.505 2.296 1.737 1.00 93.94 176 ALA A CA 1
ATOM 1314 C C . ALA A 1 176 ? -0.772 1.083 2.328 1.00 93.94 176 ALA A C 1
ATOM 1316 O O . ALA A 1 176 ? 0.322 0.766 1.867 1.00 93.94 176 ALA A O 1
ATOM 1317 N N . GLY A 1 177 ? -1.394 0.408 3.304 1.00 92.19 177 GLY A N 1
ATOM 1318 C CA . GLY A 1 177 ? -0.896 -0.844 3.883 1.00 92.19 177 GLY A CA 1
ATOM 1319 C C . GLY A 1 177 ? -1.310 -2.109 3.121 1.00 92.19 177 GLY A C 1
ATOM 1320 O O . GLY A 1 177 ? -0.912 -3.204 3.511 1.00 92.19 177 GLY A O 1
ATOM 1321 N N . THR A 1 178 ? -2.102 -1.980 2.051 1.00 88.62 178 THR A N 1
ATOM 1322 C CA . THR A 1 178 ? -2.347 -3.051 1.077 1.00 88.62 178 THR A CA 1
ATOM 1323 C C . THR A 1 178 ? -1.197 -3.038 0.083 1.00 88.62 178 THR A C 1
ATOM 1325 O O . THR A 1 178 ? -1.298 -2.549 -1.042 1.00 88.62 178 THR A O 1
ATOM 1328 N N . ASP A 1 179 ? -0.059 -3.535 0.540 1.00 82.06 179 ASP A N 1
ATOM 1329 C CA . ASP A 1 179 ? 1.134 -3.675 -0.268 1.00 82.06 179 ASP A CA 1
ATOM 1330 C C . ASP A 1 179 ? 1.731 -5.075 -0.122 1.00 82.06 179 ASP A C 1
ATOM 1332 O O . ASP A 1 179 ? 1.262 -5.921 0.638 1.00 82.06 179 ASP A O 1
ATOM 1336 N N . ASP A 1 180 ? 2.745 -5.337 -0.927 1.00 78.56 180 ASP A N 1
ATOM 1337 C CA . ASP A 1 180 ? 3.504 -6.571 -0.923 1.00 78.56 180 ASP A CA 1
ATOM 1338 C C . ASP A 1 180 ? 4.823 -6.447 -0.130 1.00 78.56 180 ASP A C 1
ATOM 1340 O O . ASP A 1 180 ? 5.627 -7.380 -0.169 1.00 78.56 180 ASP A O 1
ATOM 1344 N N . ASP A 1 181 ? 5.090 -5.347 0.582 1.00 82.81 181 ASP A N 1
ATOM 1345 C CA . ASP A 1 181 ? 6.293 -5.189 1.399 1.00 82.81 181 ASP A CA 1
ATOM 1346 C C . ASP A 1 181 ? 6.362 -6.254 2.501 1.00 82.81 181 ASP A C 1
ATOM 1348 O O . ASP A 1 181 ? 5.374 -6.833 2.960 1.00 82.81 181 ASP A O 1
ATOM 1352 N N . VAL A 1 182 ? 7.582 -6.517 2.971 1.00 83.44 182 VAL A N 1
ATOM 1353 C CA . VAL A 1 182 ? 7.764 -7.350 4.159 1.00 83.44 182 VAL A CA 1
ATOM 1354 C C . VAL A 1 182 ? 7.112 -6.644 5.349 1.00 83.44 182 VAL A C 1
ATOM 1356 O O . VAL A 1 182 ? 7.419 -5.486 5.642 1.00 83.44 182 VAL A O 1
ATOM 1359 N N . TRP A 1 183 ? 6.222 -7.354 6.047 1.00 88.25 183 TRP A N 1
ATOM 1360 C CA . TRP A 1 183 ? 5.564 -6.827 7.241 1.00 88.25 183 TRP A CA 1
ATOM 1361 C C . TRP A 1 183 ? 6.596 -6.360 8.279 1.00 88.25 183 TRP A C 1
ATOM 1363 O O . TRP A 1 183 ? 7.535 -7.090 8.596 1.00 88.25 183 TRP A O 1
ATOM 1373 N N . GLY A 1 184 ? 6.405 -5.163 8.838 1.00 89.69 184 GLY A N 1
ATOM 1374 C CA . GLY A 1 184 ? 7.333 -4.554 9.796 1.00 89.69 184 GLY A CA 1
ATOM 1375 C C . GLY A 1 184 ? 6.873 -3.174 10.267 1.00 89.69 184 GLY A C 1
ATOM 1376 O O . GLY A 1 184 ? 5.693 -2.846 10.152 1.00 89.69 184 GLY A O 1
ATOM 1377 N N . GLU A 1 185 ? 7.812 -2.341 10.727 1.00 91.12 185 GLU A N 1
ATOM 1378 C CA . GLU A 1 185 ? 7.541 -1.040 11.375 1.00 91.12 185 GLU A CA 1
ATOM 1379 C C . GLU A 1 185 ? 6.648 -0.093 10.550 1.00 91.12 185 GLU A C 1
ATOM 1381 O O . GLU A 1 185 ? 5.911 0.720 11.102 1.00 91.12 185 GLU A O 1
ATOM 1386 N N . TYR A 1 186 ? 6.716 -0.140 9.215 1.00 92.81 186 TYR A N 1
ATOM 1387 C CA . TYR A 1 186 ? 5.811 0.636 8.355 1.00 92.81 186 TYR A CA 1
ATOM 1388 C C . TYR A 1 186 ? 4.344 0.232 8.562 1.00 92.81 186 TYR A C 1
ATOM 1390 O O . TYR A 1 186 ? 3.502 1.084 8.833 1.00 92.81 186 TYR A O 1
ATOM 1398 N N . HIS A 1 187 ? 4.059 -1.068 8.501 1.00 93.88 187 HIS A N 1
ATOM 1399 C CA . HIS A 1 187 ? 2.713 -1.609 8.658 1.00 93.88 187 HIS A CA 1
ATOM 1400 C C . HIS A 1 187 ? 2.178 -1.381 10.069 1.00 93.88 187 HIS A C 1
ATOM 1402 O O . HIS A 1 187 ? 1.023 -1.011 10.236 1.00 93.88 187 HIS A O 1
ATOM 1408 N N . GLU A 1 188 ? 3.028 -1.544 11.084 1.00 93.75 188 GLU A N 1
ATOM 1409 C CA . GLU A 1 188 ? 2.669 -1.277 12.480 1.00 93.75 188 GLU A CA 1
ATOM 1410 C C . GLU A 1 188 ? 2.260 0.186 12.687 1.00 93.75 188 GLU A C 1
ATOM 1412 O O . GLU A 1 188 ? 1.265 0.455 13.358 1.00 93.75 188 GLU A O 1
ATOM 1417 N N . ARG A 1 189 ? 2.947 1.134 12.033 1.00 95.44 189 ARG A N 1
ATOM 1418 C CA . ARG A 1 189 ? 2.549 2.549 12.037 1.00 95.44 189 ARG A CA 1
ATOM 1419 C C . ARG A 1 189 ? 1.229 2.790 11.313 1.00 95.44 189 ARG A C 1
ATOM 1421 O O . ARG A 1 189 ? 0.399 3.524 11.836 1.00 95.44 189 ARG A O 1
ATOM 1428 N N . VAL A 1 190 ? 1.003 2.170 10.151 1.00 96.50 190 VAL A N 1
ATOM 1429 C CA . VAL A 1 190 ? -0.297 2.263 9.458 1.00 96.50 190 VAL A CA 1
ATOM 1430 C C . VAL A 1 190 ? -1.421 1.741 10.359 1.00 96.50 190 VAL A C 1
ATOM 1432 O O . VAL A 1 190 ? -2.431 2.417 10.522 1.00 96.50 190 VAL A O 1
ATOM 1435 N N . VAL A 1 191 ? -1.230 0.590 11.007 1.00 96.69 191 VAL A N 1
ATOM 1436 C CA . VAL A 1 191 ? -2.205 0.001 11.941 1.00 96.69 191 VAL A CA 1
ATOM 1437 C C . VAL A 1 191 ? -2.461 0.916 13.139 1.00 96.69 191 VAL A C 1
ATOM 1439 O O . VAL A 1 191 ? -3.617 1.127 13.500 1.00 96.69 191 VAL A O 1
ATOM 1442 N N . ALA A 1 192 ? -1.414 1.502 13.726 1.00 95.94 192 ALA A N 1
ATOM 1443 C CA . ALA A 1 192 ? -1.553 2.455 14.826 1.00 95.94 192 ALA A CA 1
ATOM 1444 C C . ALA A 1 192 ? -2.350 3.705 14.417 1.00 95.94 192 ALA A C 1
ATOM 1446 O O . ALA A 1 192 ? -3.168 4.188 15.196 1.00 95.94 192 ALA A O 1
ATOM 1447 N N . LEU A 1 193 ? -2.159 4.200 13.189 1.00 97.94 193 LEU A N 1
ATOM 1448 C CA . LEU A 1 193 ? -2.915 5.335 12.652 1.00 97.94 193 LEU A CA 1
ATOM 1449 C C . LEU A 1 193 ? -4.382 4.985 12.400 1.00 97.94 193 LEU A C 1
ATOM 1451 O O . LEU A 1 193 ? -5.250 5.781 12.748 1.00 97.94 193 LEU A O 1
ATOM 1455 N N . VAL A 1 194 ? -4.672 3.795 11.860 1.00 97.88 194 VAL A N 1
ATOM 1456 C CA . VAL A 1 194 ? -6.057 3.316 11.717 1.00 97.88 194 VAL A CA 1
ATOM 1457 C C . VAL A 1 194 ? -6.722 3.209 13.086 1.00 97.88 194 VAL A C 1
ATOM 1459 O O . VAL A 1 194 ? -7.818 3.730 13.267 1.00 97.88 194 VAL A O 1
ATOM 1462 N N . ARG A 1 195 ? -6.044 2.600 14.068 1.00 97.06 195 ARG A N 1
ATOM 1463 C CA . ARG A 1 195 ? -6.548 2.482 15.442 1.00 97.06 195 ARG A CA 1
ATOM 1464 C C . ARG A 1 195 ? -6.875 3.853 16.035 1.00 97.06 195 ARG A C 1
ATOM 1466 O O . ARG A 1 195 ? -7.992 4.060 16.487 1.00 97.06 195 ARG A O 1
ATOM 1473 N N . ALA A 1 196 ? -5.932 4.794 15.977 1.00 96.56 196 ALA A N 1
ATOM 1474 C CA . ALA A 1 196 ? -6.113 6.147 16.502 1.00 96.56 196 ALA A CA 1
ATOM 1475 C C . ALA A 1 196 ? -7.242 6.915 15.789 1.00 96.56 196 ALA A C 1
ATOM 1477 O O . ALA A 1 196 ? -7.986 7.661 16.429 1.00 96.56 196 ALA A O 1
ATOM 1478 N N . LEU A 1 197 ? -7.403 6.716 14.476 1.00 97.50 197 LEU A N 1
ATOM 1479 C CA . LEU A 1 197 ? -8.494 7.314 13.711 1.00 97.50 197 LEU A CA 1
ATOM 1480 C C . LEU A 1 197 ? -9.856 6.775 14.174 1.00 97.50 197 LEU A C 1
ATOM 1482 O O . LEU A 1 197 ? -10.750 7.571 14.443 1.00 97.50 197 LEU A O 1
ATOM 1486 N N . VAL A 1 198 ? -9.996 5.455 14.334 1.00 97.06 198 VAL A N 1
ATOM 1487 C CA . VAL A 1 198 ? -11.246 4.831 14.810 1.00 97.06 198 VAL A CA 1
ATOM 1488 C C . VAL A 1 198 ? -11.517 5.156 16.286 1.00 97.06 198 VAL A C 1
ATOM 1490 O O . VAL A 1 198 ? -12.666 5.321 16.673 1.00 97.06 198 VAL A O 1
ATOM 1493 N N . GLU A 1 199 ? -10.488 5.297 17.127 1.00 95.12 199 GLU A N 1
ATOM 1494 C CA . GLU A 1 199 ? -10.655 5.766 18.515 1.00 95.12 199 GLU A CA 1
ATOM 1495 C C . GLU A 1 199 ? -11.195 7.203 18.569 1.00 95.12 199 GLU A C 1
ATOM 1497 O O . GLU A 1 199 ? -11.997 7.535 19.442 1.00 95.12 199 GLU A O 1
ATOM 1502 N N . THR A 1 200 ? -10.764 8.053 17.631 1.00 94.06 200 THR A N 1
ATOM 1503 C CA . THR A 1 200 ? -11.231 9.444 17.520 1.00 94.06 200 THR A CA 1
ATOM 1504 C C . THR A 1 200 ? -12.653 9.516 16.963 1.00 94.06 200 THR A C 1
ATOM 1506 O O . THR A 1 200 ? -13.450 10.339 17.412 1.00 94.06 200 THR A O 1
ATOM 1509 N N . ASP A 1 201 ? -12.977 8.651 16.002 1.00 94.69 201 ASP A N 1
ATOM 1510 C CA . ASP A 1 201 ? -14.286 8.554 15.363 1.00 94.69 201 ASP A CA 1
ATOM 1511 C C . ASP A 1 201 ? -14.756 7.093 15.321 1.00 94.69 201 ASP A C 1
ATOM 1513 O O . ASP A 1 201 ? -14.519 6.348 14.367 1.00 94.69 201 ASP A O 1
ATOM 1517 N N . GLY A 1 202 ? -15.458 6.684 16.381 1.00 92.44 202 GLY A N 1
ATOM 1518 C CA . GLY A 1 202 ? -15.938 5.310 16.545 1.00 92.44 202 GLY A CA 1
ATOM 1519 C C . GLY A 1 202 ? -16.938 4.855 15.478 1.00 92.44 202 GLY A C 1
ATOM 1520 O O . GLY A 1 202 ? -17.181 3.653 15.357 1.00 92.44 202 GLY A O 1
ATOM 1521 N N . THR A 1 203 ? -17.507 5.772 14.686 1.00 93.12 203 THR A N 1
ATOM 1522 C CA . THR A 1 203 ? -18.416 5.414 13.583 1.00 93.12 203 THR A CA 1
ATOM 1523 C C . THR A 1 203 ? -17.686 4.670 12.460 1.00 93.12 203 THR A C 1
ATOM 1525 O O . THR A 1 203 ? -18.267 3.808 11.800 1.00 93.12 203 THR A O 1
ATOM 1528 N N . LEU A 1 204 ? -16.376 4.898 12.328 1.00 96.69 204 LEU A N 1
ATOM 1529 C CA . LEU A 1 204 ? -15.512 4.280 11.322 1.00 96.69 204 LEU A CA 1
ATOM 1530 C C . LEU A 1 204 ? -15.252 2.790 11.555 1.00 96.69 204 LEU A C 1
ATOM 1532 O O . LEU A 1 204 ? -14.772 2.103 10.651 1.00 96.69 204 LEU A O 1
ATOM 1536 N N . LEU A 1 205 ? -15.566 2.266 12.744 1.00 95.62 205 LEU A N 1
ATOM 1537 C CA . LEU A 1 205 ? -15.428 0.838 13.026 1.00 95.62 205 LEU A CA 1
ATOM 1538 C C . LEU A 1 205 ? -16.267 -0.002 12.053 1.00 95.62 205 LEU A C 1
ATOM 1540 O O . LEU A 1 205 ? -15.822 -1.054 11.601 1.00 95.62 205 LEU A O 1
ATOM 1544 N N . GLU A 1 206 ? -17.453 0.484 11.690 1.00 93.31 206 GLU A N 1
ATOM 1545 C CA . GLU A 1 206 ? -18.335 -0.196 10.745 1.00 93.31 206 GLU A CA 1
ATOM 1546 C C . GLU A 1 206 ? -17.711 -0.256 9.342 1.00 93.31 206 GLU A C 1
ATOM 1548 O O . GLU A 1 206 ? -17.670 -1.321 8.723 1.00 93.31 206 GLU A O 1
ATOM 1553 N N . ALA A 1 207 ? -17.135 0.856 8.876 1.00 95.12 207 ALA A N 1
ATOM 1554 C CA . ALA A 1 207 ? -16.419 0.918 7.603 1.00 95.12 207 ALA A CA 1
ATOM 1555 C C . ALA A 1 207 ? -15.188 -0.007 7.588 1.00 95.12 207 ALA A C 1
ATOM 1557 O O . ALA A 1 207 ? -14.937 -0.698 6.599 1.00 95.12 207 ALA A O 1
ATOM 1558 N N . LEU A 1 208 ? -14.452 -0.093 8.701 1.00 96.06 208 LEU A N 1
ATOM 1559 C CA . LEU A 1 208 ? -13.323 -1.014 8.843 1.00 96.06 208 LEU A CA 1
ATOM 1560 C C . LEU A 1 208 ? -13.763 -2.488 8.762 1.00 96.06 208 LEU A C 1
ATOM 1562 O O . LEU A 1 208 ? -13.093 -3.298 8.119 1.00 96.06 208 LEU A O 1
ATOM 1566 N N . LEU A 1 209 ? -14.887 -2.847 9.390 1.00 94.00 209 LEU A N 1
ATOM 1567 C CA . LEU A 1 209 ? -15.423 -4.209 9.335 1.00 94.00 209 LEU A CA 1
ATOM 1568 C C . LEU A 1 209 ? -15.953 -4.573 7.940 1.00 94.00 209 LEU A C 1
ATOM 1570 O O . LEU A 1 209 ? -15.747 -5.706 7.506 1.00 94.00 209 LEU A O 1
ATOM 1574 N N . LEU A 1 210 ? -16.572 -3.629 7.216 1.00 92.38 210 LEU A N 1
ATOM 1575 C CA . LEU A 1 210 ? -16.924 -3.818 5.799 1.00 92.38 210 LEU A CA 1
ATOM 1576 C C . LEU A 1 210 ? -15.680 -4.080 4.948 1.00 92.38 210 LEU A C 1
ATOM 1578 O O . LEU A 1 210 ? -15.641 -5.060 4.209 1.00 92.38 210 LEU A O 1
ATOM 1582 N N . ALA A 1 211 ? -14.634 -3.267 5.107 1.00 92.50 211 ALA A N 1
ATOM 1583 C CA . ALA A 1 211 ? -13.389 -3.449 4.366 1.00 92.50 211 ALA A CA 1
ATOM 1584 C C . ALA A 1 211 ? -12.730 -4.810 4.660 1.00 92.50 211 ALA A C 1
ATOM 1586 O O . ALA A 1 211 ? -12.190 -5.451 3.758 1.00 92.50 211 ALA A O 1
ATOM 1587 N N . LEU A 1 212 ? -12.798 -5.290 5.908 1.00 92.56 212 LEU A N 1
ATOM 1588 C CA . LEU A 1 212 ? -12.338 -6.634 6.261 1.00 92.56 212 LEU A CA 1
ATOM 1589 C C . LEU A 1 212 ? -13.173 -7.727 5.577 1.00 92.56 212 LEU A C 1
ATOM 1591 O O . LEU A 1 212 ? -12.620 -8.718 5.098 1.00 92.56 212 LEU A O 1
ATOM 1595 N N . GLU A 1 213 ? -14.494 -7.580 5.546 1.00 91.12 213 GLU A N 1
ATOM 1596 C CA . GLU A 1 213 ? -15.383 -8.535 4.887 1.00 91.12 213 GLU A CA 1
ATOM 1597 C C . GLU A 1 213 ? -15.112 -8.625 3.384 1.00 91.12 213 GLU A C 1
ATOM 1599 O O . GLU A 1 213 ? -14.963 -9.734 2.862 1.00 91.12 213 GLU A O 1
ATOM 1604 N N . GLU A 1 214 ? -14.969 -7.480 2.718 1.00 90.56 214 GLU A N 1
ATOM 1605 C CA . GLU A 1 214 ? -14.577 -7.396 1.311 1.00 90.56 214 GLU A CA 1
ATOM 1606 C C . GLU A 1 214 ? -13.216 -8.059 1.076 1.00 90.56 214 GLU A C 1
ATOM 1608 O O . GLU A 1 214 ? -13.086 -8.905 0.187 1.00 90.56 214 GLU A O 1
ATOM 1613 N N . ALA A 1 215 ? -12.225 -7.760 1.922 1.00 89.12 215 ALA A N 1
ATOM 1614 C CA . ALA A 1 215 ? -10.893 -8.351 1.835 1.00 89.12 215 ALA A CA 1
ATOM 1615 C C . ALA A 1 215 ? -10.906 -9.879 2.011 1.00 89.12 215 ALA A C 1
ATOM 1617 O O . ALA A 1 215 ? -10.168 -10.575 1.325 1.00 89.12 215 ALA A O 1
ATOM 1618 N N . LEU A 1 216 ? -11.751 -10.414 2.901 1.00 87.12 216 LEU A N 1
ATOM 1619 C CA . LEU A 1 216 ? -11.898 -11.857 3.127 1.00 87.12 216 LEU A CA 1
ATOM 1620 C C . LEU A 1 216 ? -12.777 -12.558 2.080 1.00 87.12 216 LEU A C 1
ATOM 1622 O O . LEU A 1 216 ? -12.774 -13.794 2.013 1.00 87.12 216 LEU A O 1
ATOM 1626 N N . ALA A 1 217 ? -13.602 -11.811 1.343 1.00 86.56 217 ALA A N 1
ATOM 1627 C CA . ALA A 1 217 ? -14.418 -12.317 0.243 1.00 86.56 217 ALA A CA 1
ATOM 1628 C C . ALA A 1 217 ? -13.616 -12.369 -1.063 1.00 86.56 217 ALA A C 1
ATOM 1630 O O . ALA A 1 217 ? -13.683 -13.365 -1.792 1.00 86.56 217 ALA A O 1
ATOM 1631 N N . GLY A 1 218 ? -12.815 -11.335 -1.327 1.00 73.06 218 GLY A N 1
ATOM 1632 C CA . GLY A 1 218 ? -11.772 -11.387 -2.336 1.00 73.06 218 GLY A CA 1
ATOM 1633 C C . GLY A 1 218 ? -10.779 -12.476 -1.948 1.00 73.06 218 GLY A C 1
ATOM 1634 O O . GLY A 1 218 ? -10.247 -12.484 -0.846 1.00 73.06 218 GLY A O 1
ATOM 1635 N N . LYS A 1 219 ? -10.475 -13.423 -2.838 1.00 62.12 219 LYS A N 1
ATOM 1636 C CA . LYS A 1 219 ? -9.358 -14.369 -2.620 1.00 62.12 219 LYS A CA 1
ATOM 1637 C C . LYS A 1 219 ? -7.998 -13.670 -2.774 1.00 62.12 219 LYS A C 1
ATOM 1639 O O . LYS A 1 219 ? -7.032 -14.277 -3.229 1.00 62.12 219 LYS A O 1
ATOM 1644 N N . GLU A 1 220 ? -7.947 -12.376 -2.486 1.00 56.66 220 GLU A N 1
ATOM 1645 C CA . GLU A 1 220 ? -6.858 -11.491 -2.837 1.00 56.66 220 GLU A CA 1
ATOM 1646 C C . GLU A 1 220 ? -5.974 -11.248 -1.617 1.00 56.66 220 GLU A C 1
ATOM 1648 O O . GLU A 1 220 ? -6.390 -10.803 -0.547 1.00 56.66 220 GLU A O 1
ATOM 1653 N N . TRP A 1 221 ? -4.703 -11.561 -1.813 1.00 57.88 221 TRP A N 1
ATOM 1654 C CA . TRP A 1 221 ? -3.592 -10.947 -1.111 1.00 57.88 221 TRP A CA 1
ATOM 1655 C C . TRP A 1 221 ? -3.183 -9.725 -1.954 1.00 57.88 221 TRP A C 1
ATOM 1657 O O . TRP A 1 221 ? -3.090 -9.900 -3.172 1.00 57.88 221 TRP A O 1
ATOM 1667 N N . PRO A 1 222 ? -2.986 -8.511 -1.392 1.00 68.06 222 PRO A N 1
ATOM 1668 C CA . PRO A 1 222 ? -2.593 -8.186 -0.015 1.00 68.06 222 PRO A CA 1
ATOM 1669 C C . PRO A 1 222 ? -3.584 -7.447 0.934 1.00 68.06 222 PRO A C 1
ATOM 1671 O O . PRO A 1 222 ? -3.129 -7.079 2.016 1.00 68.06 222 PRO A O 1
ATOM 1674 N N . PRO A 1 223 ? -4.889 -7.201 0.665 1.00 81.81 223 PRO A N 1
ATOM 1675 C CA . PRO A 1 223 ? -5.705 -6.386 1.588 1.00 81.81 223 PRO A CA 1
ATOM 1676 C C . PRO A 1 223 ? -5.984 -7.041 2.953 1.00 81.81 223 PRO A C 1
ATOM 1678 O O . PRO A 1 223 ? -6.156 -6.366 3.969 1.00 81.81 223 PRO A O 1
ATOM 1681 N N . THR A 1 224 ? -6.033 -8.375 3.004 1.00 88.06 224 THR A N 1
ATOM 1682 C CA . THR A 1 224 ? -6.490 -9.111 4.197 1.00 88.06 224 THR A CA 1
ATOM 1683 C C . THR A 1 224 ? -5.636 -8.872 5.461 1.00 88.06 224 THR A C 1
ATOM 1685 O O . THR A 1 224 ? -6.213 -8.613 6.521 1.00 88.06 224 THR A O 1
ATOM 1688 N N . PRO A 1 225 ? -4.286 -8.945 5.429 1.00 90.25 225 PRO A N 1
ATOM 1689 C CA . PRO A 1 225 ? -3.461 -8.754 6.623 1.00 90.25 225 PRO A CA 1
ATOM 1690 C C . PRO A 1 225 ? -3.607 -7.380 7.283 1.00 90.25 225 PRO A C 1
ATOM 1692 O O . PRO A 1 225 ? -3.649 -7.322 8.511 1.00 90.25 225 PRO A O 1
ATOM 1695 N N . ILE A 1 226 ? -3.686 -6.294 6.503 1.00 93.94 226 ILE A N 1
ATOM 1696 C CA . ILE A 1 226 ? -3.770 -4.939 7.064 1.00 93.94 226 ILE A CA 1
ATOM 1697 C C . ILE A 1 226 ? -5.130 -4.689 7.720 1.00 93.94 226 ILE A C 1
ATOM 1699 O O . ILE A 1 226 ? -5.170 -4.189 8.843 1.00 93.94 226 ILE A O 1
ATOM 1703 N N . ALA A 1 227 ? -6.227 -5.123 7.090 1.00 94.12 227 ALA A N 1
ATOM 1704 C CA . ALA A 1 227 ? -7.568 -5.015 7.660 1.00 94.12 227 ALA A CA 1
ATOM 1705 C C . ALA A 1 227 ? -7.698 -5.828 8.960 1.00 94.12 227 ALA A C 1
ATOM 1707 O O . ALA A 1 227 ? -8.181 -5.314 9.968 1.00 94.12 227 ALA A O 1
ATOM 1708 N N . LEU A 1 228 ? -7.195 -7.071 8.982 1.00 93.38 228 LEU A N 1
ATOM 1709 C CA . LEU A 1 228 ? -7.184 -7.890 10.200 1.00 93.38 228 LEU A CA 1
ATOM 1710 C C . LEU A 1 228 ? -6.331 -7.272 11.311 1.00 93.38 228 LEU A C 1
ATOM 1712 O O . LEU A 1 228 ? -6.750 -7.280 12.465 1.00 93.38 228 LEU A O 1
ATOM 1716 N N . ALA A 1 229 ? -5.153 -6.735 10.984 1.00 95.12 229 ALA A N 1
ATOM 1717 C CA . ALA A 1 229 ? -4.291 -6.087 11.968 1.00 95.12 229 ALA A CA 1
ATOM 1718 C C . ALA A 1 229 ? -4.932 -4.817 12.548 1.00 95.12 229 ALA A C 1
ATOM 1720 O O . ALA A 1 229 ? -4.853 -4.591 13.752 1.00 95.12 229 ALA A O 1
ATOM 1721 N N . ALA A 1 230 ? -5.598 -4.017 11.713 1.00 96.81 230 ALA A N 1
ATOM 1722 C CA . ALA A 1 230 ? -6.352 -2.849 12.152 1.00 96.81 230 ALA A CA 1
ATOM 1723 C C . ALA A 1 230 ? -7.506 -3.231 13.093 1.00 96.81 230 ALA A C 1
ATOM 1725 O O . ALA A 1 230 ? -7.650 -2.628 14.156 1.00 96.81 230 ALA A O 1
ATOM 1726 N N . VAL A 1 231 ? -8.282 -4.269 12.756 1.00 95.56 231 VAL A N 1
ATOM 1727 C CA . VAL A 1 231 ? -9.348 -4.783 13.633 1.00 95.56 231 VAL A CA 1
ATOM 1728 C C . VAL A 1 231 ? -8.776 -5.331 14.940 1.00 95.56 231 VAL A C 1
ATOM 1730 O O . VAL A 1 231 ? -9.326 -5.045 16.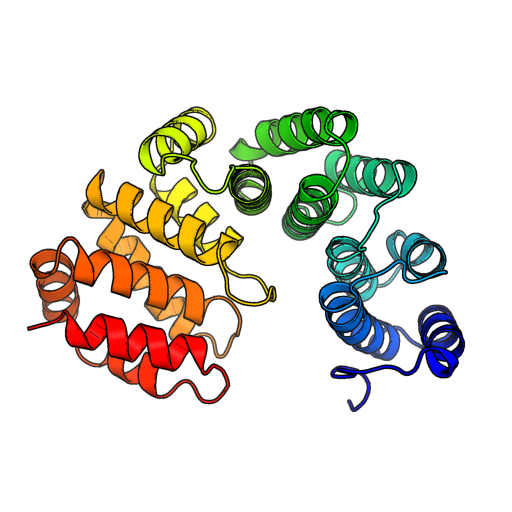000 1.00 95.56 231 VAL A O 1
ATOM 1733 N N . ALA A 1 232 ? -7.656 -6.058 14.895 1.00 94.50 232 ALA A N 1
ATOM 1734 C CA . ALA A 1 232 ? -6.977 -6.553 16.091 1.00 94.50 232 ALA A CA 1
ATOM 1735 C C . ALA A 1 232 ? -6.534 -5.409 17.014 1.00 94.50 232 ALA A C 1
ATOM 1737 O O . ALA A 1 232 ? -6.804 -5.453 18.211 1.00 94.50 232 ALA A O 1
ATOM 1738 N N . ALA A 1 233 ? -5.922 -4.362 16.455 1.00 95.81 233 ALA A N 1
ATOM 1739 C CA . ALA A 1 233 ? -5.501 -3.188 17.214 1.00 95.81 233 ALA A CA 1
ATOM 1740 C C . ALA A 1 233 ? -6.693 -2.431 17.825 1.00 95.81 233 ALA A C 1
ATOM 1742 O O . ALA A 1 233 ? -6.613 -1.966 18.959 1.00 95.81 233 ALA A O 1
ATOM 1743 N N . CYS A 1 234 ? -7.817 -2.335 17.107 1.00 95.69 234 CYS A N 1
ATOM 1744 C CA . CYS A 1 234 ? -9.049 -1.761 17.652 1.00 95.69 234 CYS A CA 1
ATOM 1745 C C . CYS A 1 234 ? -9.630 -2.630 18.779 1.00 95.69 234 CYS A C 1
ATOM 1747 O O . CYS A 1 234 ? -10.049 -2.099 19.802 1.00 95.69 234 CYS A O 1
ATOM 1749 N N . ALA A 1 235 ? -9.638 -3.957 18.627 1.00 93.38 235 ALA A N 1
ATOM 1750 C CA . ALA A 1 235 ? -10.125 -4.875 19.656 1.00 93.38 235 ALA A CA 1
ATOM 1751 C C . ALA A 1 235 ? -9.266 -4.835 20.929 1.00 93.38 235 ALA A C 1
ATOM 1753 O O . ALA A 1 235 ? -9.805 -4.925 22.027 1.00 93.38 235 ALA A O 1
ATOM 1754 N N . GLU A 1 236 ? -7.955 -4.644 20.794 1.00 94.25 236 GLU A N 1
ATOM 1755 C CA . GLU A 1 236 ? -7.059 -4.439 21.932 1.00 94.25 236 GLU A CA 1
ATOM 1756 C C . GLU A 1 236 ? -7.378 -3.146 22.698 1.00 94.25 236 GLU A C 1
ATOM 1758 O O . GLU A 1 236 ? -7.465 -3.161 23.926 1.00 94.25 236 GLU A O 1
ATOM 1763 N N . ALA A 1 237 ? -7.561 -2.029 21.988 1.00 93.38 237 ALA A N 1
ATOM 1764 C CA . ALA A 1 237 ? -7.720 -0.716 22.614 1.00 93.38 237 ALA A CA 1
ATOM 1765 C C . ALA A 1 237 ? -9.146 -0.421 23.112 1.00 93.38 237 ALA A C 1
ATOM 1767 O O . ALA A 1 237 ? -9.321 0.250 24.128 1.00 93.38 237 ALA A O 1
ATOM 1768 N N . MET A 1 238 ? -10.168 -0.918 22.413 1.00 93.19 238 MET A N 1
ATOM 1769 C CA . MET A 1 238 ? -11.583 -0.644 22.693 1.00 93.19 238 MET A CA 1
ATOM 1770 C C . MET A 1 238 ? -12.443 -1.916 22.587 1.00 93.19 238 MET A C 1
ATOM 1772 O O . MET A 1 238 ? -13.376 -1.952 21.789 1.00 93.19 238 MET A O 1
ATOM 1776 N N . PRO A 1 239 ? -12.182 -2.967 23.390 1.00 88.62 239 PRO A N 1
ATOM 1777 C CA . PRO A 1 239 ? -12.718 -4.319 23.179 1.00 88.62 239 PRO A CA 1
ATOM 1778 C C . PRO A 1 239 ? -14.247 -4.400 23.082 1.00 88.62 239 PRO A C 1
ATOM 1780 O O . PRO A 1 239 ? -14.778 -5.194 22.306 1.00 88.62 239 PRO A O 1
ATOM 1783 N N . ASP A 1 240 ? -14.982 -3.574 23.828 1.00 91.19 240 ASP A N 1
ATOM 1784 C CA . ASP A 1 240 ? -16.448 -3.620 23.841 1.00 91.19 240 ASP A CA 1
ATOM 1785 C C . ASP A 1 240 ? -17.073 -3.207 22.499 1.00 91.19 240 ASP A C 1
ATOM 1787 O O . ASP A 1 240 ? -18.118 -3.746 22.118 1.00 91.19 240 ASP A O 1
ATOM 1791 N N . ALA A 1 241 ? -16.437 -2.294 21.755 1.00 90.75 241 ALA A N 1
ATOM 1792 C CA . ALA A 1 241 ? -16.984 -1.769 20.507 1.00 90.75 241 ALA A CA 1
ATOM 1793 C C . ALA A 1 241 ? -16.946 -2.812 19.366 1.00 90.75 241 ALA A C 1
ATOM 1795 O O . ALA A 1 241 ? -18.020 -3.125 18.841 1.00 90.75 241 ALA A O 1
ATOM 1796 N N . PRO A 1 242 ? -15.804 -3.453 19.029 1.00 87.44 242 PRO A N 1
ATOM 1797 C CA . PRO A 1 242 ? -15.774 -4.561 18.074 1.00 87.44 242 PRO A CA 1
ATOM 1798 C C . PRO A 1 242 ? -16.603 -5.765 18.524 1.00 87.44 242 PRO A C 1
ATOM 1800 O O . PRO A 1 242 ? -17.301 -6.349 17.698 1.00 87.44 242 PRO A O 1
ATOM 1803 N N . ASN A 1 243 ? -16.608 -6.106 19.823 1.00 85.12 243 ASN A N 1
ATOM 1804 C CA . ASN A 1 243 ? -17.451 -7.186 20.357 1.00 85.12 243 ASN A CA 1
ATOM 1805 C C . ASN A 1 243 ? -18.936 -6.941 20.089 1.00 85.12 243 ASN A C 1
ATOM 1807 O O . ASN A 1 243 ? -19.683 -7.861 19.753 1.00 85.12 243 ASN A O 1
ATOM 1811 N N . LYS A 1 244 ? -19.403 -5.707 20.284 1.00 88.50 244 LYS A N 1
ATOM 1812 C CA . LYS A 1 244 ? -20.784 -5.340 19.985 1.00 88.50 244 LYS A CA 1
ATOM 1813 C C . LYS A 1 244 ? -21.045 -5.370 18.477 1.00 88.50 244 LYS A C 1
ATOM 1815 O O . LYS A 1 244 ? -21.955 -6.072 18.055 1.00 88.50 244 LYS A O 1
ATOM 1820 N N . ALA A 1 245 ? -20.216 -4.701 17.676 1.00 88.81 245 ALA A N 1
ATOM 1821 C CA . ALA A 1 245 ? -20.409 -4.602 16.228 1.00 88.81 245 ALA A CA 1
ATOM 1822 C C . ALA A 1 245 ? -20.424 -5.977 15.531 1.00 88.81 245 ALA A C 1
ATOM 1824 O O . ALA A 1 245 ? -21.305 -6.259 14.720 1.00 88.81 245 ALA A O 1
ATOM 1825 N N . LEU A 1 246 ? -19.503 -6.879 15.890 1.00 86.38 246 LEU A N 1
ATOM 1826 C CA . LEU A 1 246 ? -19.450 -8.235 15.330 1.00 86.38 246 LEU A CA 1
ATOM 1827 C C . LEU A 1 246 ? -20.663 -9.088 15.729 1.00 86.38 246 LEU A C 1
ATOM 1829 O O . LEU A 1 246 ? -21.148 -9.876 14.911 1.00 86.38 246 LEU A O 1
ATOM 1833 N N . ARG A 1 247 ? -21.169 -8.928 16.962 1.00 84.12 247 ARG A N 1
ATOM 1834 C CA . ARG A 1 247 ? -22.399 -9.595 17.421 1.00 84.12 247 ARG A CA 1
ATOM 1835 C C . ARG A 1 247 ? -23.627 -9.075 16.684 1.00 84.12 247 ARG A C 1
ATOM 1837 O O . ARG A 1 247 ? -24.392 -9.887 16.170 1.00 84.12 247 ARG A O 1
ATOM 1844 N N . ASP A 1 248 ? -23.780 -7.756 16.591 1.00 84.25 248 ASP A N 1
ATOM 1845 C CA . ASP A 1 248 ? -24.926 -7.100 15.947 1.00 84.25 248 ASP A CA 1
ATOM 1846 C C . ASP A 1 248 ? -25.022 -7.472 14.455 1.00 84.25 248 ASP A C 1
ATOM 1848 O O . ASP A 1 248 ? -26.115 -7.648 13.920 1.00 84.25 248 ASP A O 1
ATOM 1852 N N . ARG A 1 249 ? -23.876 -7.689 13.798 1.00 76.62 249 ARG A N 1
ATOM 1853 C CA . ARG A 1 249 ? -23.787 -8.140 12.400 1.00 76.62 249 ARG A CA 1
ATOM 1854 C C . ARG A 1 249 ? -24.047 -9.636 12.191 1.00 76.62 249 ARG A C 1
ATOM 1856 O O . ARG A 1 249 ? -24.078 -10.090 11.050 1.00 76.62 249 ARG A O 1
ATOM 1863 N N . GLY A 1 250 ? -24.152 -10.440 13.252 1.00 71.00 250 GLY A N 1
ATOM 1864 C CA . GLY A 1 250 ? -24.159 -11.905 13.133 1.00 71.00 250 GLY A CA 1
ATOM 1865 C C . GLY A 1 250 ? -22.862 -12.469 12.527 1.00 71.00 250 GLY A C 1
ATOM 1866 O O . GLY A 1 250 ? -22.830 -13.604 12.056 1.00 71.00 250 GLY A O 1
ATOM 1867 N N . GLN A 1 251 ? -21.780 -11.686 12.541 1.00 70.19 251 GLN A N 1
ATOM 1868 C CA . GLN A 1 251 ? -20.497 -11.972 11.895 1.00 70.19 251 GLN A CA 1
ATOM 1869 C C . GLN A 1 251 ? -19.488 -12.611 12.861 1.00 70.19 251 GLN A C 1
ATOM 1871 O O . GLN A 1 251 ? -18.279 -12.417 12.736 1.00 70.19 251 GLN A O 1
ATOM 1876 N N . GLY A 1 252 ? -19.965 -13.428 13.808 1.00 63.81 252 GLY A N 1
ATOM 1877 C CA . GLY A 1 252 ? -19.108 -14.122 14.779 1.00 63.81 252 GLY A CA 1
ATOM 1878 C C . GLY A 1 252 ? -18.023 -15.005 14.140 1.00 63.81 252 GLY A C 1
ATOM 1879 O O . GLY A 1 252 ? -16.991 -15.254 14.755 1.00 63.81 252 GLY A O 1
ATOM 1880 N N . ASP A 1 253 ? -18.216 -15.426 12.883 1.00 82.19 253 ASP A N 1
ATOM 1881 C CA . ASP A 1 253 ? -17.258 -16.239 12.119 1.00 82.19 253 ASP A CA 1
ATOM 1882 C C . ASP A 1 253 ? -16.311 -15.407 11.225 1.00 82.19 253 ASP A C 1
ATOM 1884 O O . ASP A 1 253 ? -15.423 -15.968 10.585 1.00 82.19 253 ASP A O 1
ATOM 1888 N N . LEU A 1 254 ? -16.440 -14.070 11.158 1.00 87.38 254 LEU A N 1
ATOM 1889 C CA . LEU A 1 254 ? -15.615 -13.236 10.265 1.00 87.38 254 LEU A CA 1
ATOM 1890 C C . LEU A 1 254 ? -14.120 -13.378 10.579 1.00 87.38 254 LEU A C 1
ATOM 1892 O O . LEU A 1 254 ? -13.307 -13.651 9.695 1.00 87.38 254 LEU A O 1
ATOM 1896 N N . LEU A 1 255 ? -13.754 -13.271 11.856 1.00 88.31 255 LEU A N 1
ATOM 1897 C CA . LEU A 1 255 ? -12.368 -13.457 12.283 1.00 88.31 255 LEU A CA 1
ATOM 1898 C C . LEU A 1 255 ? -11.930 -14.922 12.176 1.00 88.31 255 LEU A C 1
ATOM 1900 O O . LEU A 1 255 ? -10.785 -15.196 11.819 1.00 88.31 255 LEU A O 1
ATOM 1904 N N . VAL A 1 256 ? -12.843 -15.875 12.385 1.00 88.88 256 VAL A N 1
ATOM 1905 C CA . VAL A 1 256 ? -12.568 -17.305 12.181 1.00 88.88 256 VAL A CA 1
ATOM 1906 C C . VAL A 1 256 ? -12.213 -17.586 10.718 1.00 88.88 256 VAL A C 1
ATOM 1908 O O . VAL A 1 256 ? -11.249 -18.310 10.463 1.00 88.88 256 VAL A O 1
ATOM 1911 N N . ARG A 1 257 ? -12.885 -16.959 9.742 1.00 88.19 257 ARG A N 1
ATOM 1912 C CA . ARG A 1 257 ? -12.490 -17.019 8.321 1.00 88.19 257 ARG A CA 1
ATOM 1913 C C . ARG A 1 257 ? -11.066 -16.501 8.112 1.00 88.19 257 ARG A C 1
ATOM 1915 O O . ARG A 1 257 ? -10.300 -17.123 7.378 1.00 88.19 257 ARG A O 1
ATOM 1922 N N . GLY A 1 258 ? -10.683 -15.427 8.804 1.00 86.06 258 GLY A N 1
ATOM 1923 C CA . GLY A 1 258 ? -9.309 -14.917 8.822 1.00 86.06 258 GLY A CA 1
ATOM 1924 C C . GLY A 1 258 ? -8.276 -15.956 9.283 1.00 86.06 258 GLY A C 1
ATOM 1925 O O . GLY A 1 258 ? -7.211 -16.079 8.677 1.00 86.06 258 GLY A O 1
ATOM 1926 N N . THR A 1 259 ? -8.603 -16.787 10.281 1.00 87.94 259 THR A N 1
ATOM 1927 C CA . THR A 1 259 ? -7.702 -17.862 10.760 1.00 87.94 259 THR A CA 1
ATOM 1928 C C . THR A 1 259 ? -7.458 -18.972 9.728 1.00 87.94 259 THR A C 1
ATOM 1930 O O . THR A 1 259 ? -6.477 -19.710 9.832 1.00 87.94 259 THR A O 1
ATOM 1933 N N . ARG A 1 260 ? -8.315 -19.076 8.704 1.00 87.44 260 ARG A N 1
ATOM 1934 C CA . ARG A 1 260 ? -8.264 -20.107 7.653 1.00 87.44 260 ARG A CA 1
ATOM 1935 C C . ARG A 1 260 ? -7.618 -19.627 6.349 1.00 87.44 260 ARG A C 1
ATOM 1937 O O . ARG A 1 260 ? -7.591 -20.378 5.378 1.00 87.44 260 ARG A O 1
ATOM 1944 N N . GLN A 1 261 ? -7.084 -18.406 6.314 1.00 84.00 261 GLN A N 1
ATOM 1945 C CA . GLN A 1 261 ? -6.405 -17.844 5.142 1.00 84.00 261 GLN A CA 1
ATOM 1946 C C . GLN A 1 261 ? -5.134 -18.634 4.819 1.00 84.00 261 GLN A C 1
ATOM 1948 O O . GLN A 1 261 ? -4.113 -18.434 5.471 1.00 84.00 261 GLN A O 1
ATOM 1953 N N . ALA A 1 262 ? -5.188 -19.551 3.848 1.00 75.56 262 ALA A N 1
ATOM 1954 C CA . ALA A 1 262 ? -4.125 -20.524 3.569 1.00 75.56 262 ALA A CA 1
ATOM 1955 C C . ALA A 1 262 ? -2.798 -19.875 3.136 1.00 75.56 262 ALA A C 1
ATOM 1957 O O . ALA A 1 262 ? -1.728 -20.290 3.587 1.00 75.56 262 ALA A O 1
ATOM 1958 N N . ASP A 1 263 ? -2.873 -18.792 2.367 1.00 75.75 263 ASP A N 1
ATOM 1959 C CA . ASP A 1 263 ? -1.709 -18.190 1.712 1.00 75.75 263 ASP A CA 1
ATOM 1960 C C . ASP A 1 263 ? -1.059 -17.051 2.518 1.00 75.75 263 ASP A C 1
ATOM 1962 O O . ASP A 1 263 ? -0.096 -16.439 2.065 1.00 75.75 263 ASP A O 1
ATOM 1966 N N . SER A 1 264 ? -1.540 -16.762 3.737 1.00 79.88 264 SER A N 1
ATOM 1967 C CA . SER A 1 264 ? -0.997 -15.673 4.560 1.00 79.88 264 SER A CA 1
ATOM 1968 C C . SER A 1 264 ? -0.869 -16.039 6.037 1.00 79.88 264 SER A C 1
ATOM 1970 O O . SER A 1 264 ? -1.834 -16.021 6.801 1.00 79.88 264 SER A O 1
ATOM 1972 N N . TYR A 1 265 ? 0.367 -16.314 6.467 1.00 84.31 265 TYR A N 1
ATOM 1973 C CA . TYR A 1 265 ? 0.702 -16.472 7.887 1.00 84.31 265 TYR A CA 1
ATOM 1974 C C . TYR A 1 265 ? 0.327 -15.225 8.701 1.00 84.31 265 TYR A C 1
ATOM 1976 O O . TYR A 1 265 ? -0.275 -15.347 9.767 1.00 84.31 265 TYR A O 1
ATOM 1984 N N . THR A 1 266 ? 0.629 -14.032 8.178 1.00 85.38 266 THR A N 1
ATOM 1985 C CA . THR A 1 266 ? 0.330 -12.762 8.848 1.00 85.38 266 THR A CA 1
ATOM 1986 C C . THR A 1 266 ? -1.169 -12.590 9.060 1.00 85.38 266 THR A C 1
ATOM 1988 O O . THR A 1 266 ? -1.570 -12.285 10.177 1.00 85.38 266 THR A O 1
ATOM 1991 N N . ALA A 1 267 ? -2.002 -12.857 8.047 1.00 85.25 267 ALA A N 1
ATOM 1992 C CA . ALA A 1 267 ? -3.456 -12.787 8.195 1.00 85.25 267 ALA A CA 1
ATOM 1993 C C . ALA A 1 267 ? -3.950 -13.709 9.317 1.00 85.25 267 ALA A C 1
ATOM 1995 O O . ALA A 1 267 ? -4.638 -13.255 10.229 1.00 85.25 267 ALA A O 1
ATOM 1996 N N . ARG A 1 268 ? -3.530 -14.983 9.312 1.00 88.88 268 ARG A N 1
ATOM 1997 C CA . ARG A 1 268 ? -3.931 -15.942 10.353 1.00 88.88 268 ARG A CA 1
ATOM 1998 C C . ARG A 1 268 ? -3.531 -15.474 11.748 1.00 88.88 268 ARG A C 1
ATOM 2000 O O . ARG A 1 268 ? -4.350 -15.530 12.661 1.00 88.88 268 ARG A O 1
ATOM 2007 N N . ARG A 1 269 ? -2.295 -14.982 11.907 1.00 90.50 269 ARG A N 1
ATOM 2008 C CA . ARG A 1 269 ? -1.800 -14.447 13.182 1.00 90.50 269 ARG A CA 1
ATOM 2009 C C . ARG A 1 269 ? -2.673 -13.290 13.668 1.00 90.50 269 ARG A C 1
ATOM 2011 O O . ARG A 1 269 ? -3.131 -13.335 14.800 1.00 90.50 269 ARG A O 1
ATOM 2018 N N . GLN A 1 270 ? -2.938 -12.301 12.813 1.00 89.69 270 GLN A N 1
ATOM 2019 C CA . GLN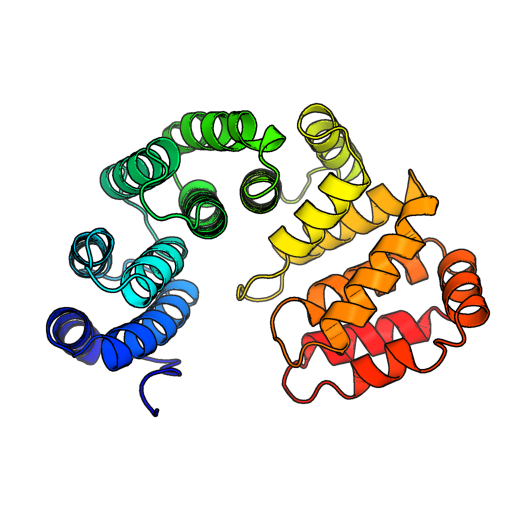 A 1 270 ? -3.729 -11.124 13.188 1.00 89.69 270 GLN A CA 1
ATOM 2020 C C . GLN A 1 270 ? -5.187 -11.478 13.512 1.00 89.69 270 GLN A C 1
ATOM 2022 O O . GLN A 1 270 ? -5.752 -10.930 14.452 1.00 89.69 270 GLN A O 1
ATOM 2027 N N . ALA A 1 271 ? -5.780 -12.444 12.806 1.00 89.00 271 ALA A N 1
ATOM 2028 C CA . ALA A 1 271 ? -7.115 -12.947 13.125 1.00 89.00 271 ALA A CA 1
ATOM 2029 C C . ALA A 1 271 ? -7.182 -13.612 14.511 1.00 89.00 271 ALA A C 1
ATOM 2031 O O . ALA A 1 271 ? -8.114 -13.357 15.270 1.00 89.00 271 ALA A O 1
ATOM 2032 N N . ILE A 1 272 ? -6.186 -14.437 14.858 1.00 90.19 272 ILE A N 1
ATOM 2033 C CA . ILE A 1 272 ? -6.084 -15.058 16.189 1.00 90.19 272 ILE A CA 1
ATOM 2034 C C . ILE A 1 272 ? -5.891 -13.985 17.265 1.00 90.19 272 ILE A C 1
ATOM 2036 O O . ILE A 1 272 ? -6.548 -14.033 18.302 1.00 90.19 272 ILE A O 1
ATOM 2040 N N . THR A 1 273 ? -5.028 -12.999 17.007 1.00 89.06 273 THR A N 1
ATOM 2041 C CA . THR A 1 273 ? -4.822 -11.858 17.903 1.00 89.06 273 THR A CA 1
ATOM 2042 C C . THR A 1 273 ? -6.131 -11.104 18.139 1.00 89.06 273 THR A C 1
ATOM 2044 O O . THR A 1 273 ? -6.513 -10.928 19.291 1.00 89.06 273 THR A O 1
ATOM 2047 N N . ALA A 1 274 ? -6.872 -10.749 17.085 1.00 88.00 274 ALA A N 1
ATOM 2048 C CA . ALA A 1 274 ? -8.177 -10.100 17.216 1.00 88.00 274 ALA A CA 1
ATOM 2049 C C . ALA A 1 274 ? -9.149 -10.930 18.070 1.00 88.00 274 ALA A C 1
ATOM 2051 O O . ALA A 1 274 ? -9.719 -10.405 19.020 1.00 88.00 274 ALA A O 1
ATOM 2052 N N . LEU A 1 275 ? -9.281 -12.234 17.789 1.00 89.00 275 LEU A N 1
ATOM 2053 C CA . LEU A 1 275 ? -10.137 -13.146 18.558 1.00 89.00 275 LEU A CA 1
ATOM 2054 C C . LEU A 1 275 ? -9.770 -13.195 20.046 1.00 89.00 275 LEU A C 1
ATOM 2056 O O . LEU A 1 275 ? -10.662 -13.320 20.875 1.00 89.00 275 LEU A O 1
ATOM 2060 N N . SER A 1 276 ? -8.486 -13.079 20.395 1.00 89.38 276 SER A N 1
ATOM 2061 C CA . SER A 1 276 ? -8.032 -13.136 21.792 1.00 89.38 276 SER A CA 1
ATOM 2062 C C . SER A 1 276 ? -8.486 -11.948 22.651 1.00 89.38 276 SER A C 1
ATOM 2064 O O . SER A 1 276 ? -8.529 -12.065 23.875 1.00 89.38 276 SER A O 1
ATOM 2066 N N . TYR A 1 277 ? -8.848 -10.828 22.018 1.00 87.25 277 TYR A N 1
ATOM 2067 C CA . TYR A 1 277 ? -9.370 -9.636 22.691 1.00 87.25 277 TYR A CA 1
ATOM 2068 C C . TYR A 1 277 ? -10.903 -9.598 22.748 1.00 87.25 277 TYR A C 1
ATOM 2070 O O . TYR A 1 277 ? -11.476 -8.791 23.485 1.00 87.25 277 TYR A O 1
ATOM 2078 N N . LEU A 1 278 ? -11.579 -10.469 21.995 1.00 82.12 278 LEU A N 1
ATOM 2079 C CA . LEU A 1 278 ? -13.032 -10.584 22.019 1.00 82.12 278 LEU A CA 1
ATOM 2080 C C . LEU A 1 278 ? -13.488 -11.474 23.183 1.00 82.12 278 LEU A C 1
ATOM 2082 O O . LEU A 1 278 ? -12.801 -12.425 23.557 1.00 82.12 278 LEU A O 1
ATOM 2086 N N . ARG A 1 279 ? -14.634 -11.135 23.782 1.00 70.75 279 ARG A N 1
ATOM 2087 C CA . ARG A 1 279 ? -15.205 -11.814 24.958 1.00 70.75 279 ARG A CA 1
ATOM 2088 C C . ARG A 1 279 ? -16.579 -12.385 24.655 1.00 70.75 279 ARG A C 1
ATOM 2090 O O . ARG A 1 279 ? -17.378 -11.672 24.007 1.00 70.75 279 ARG A O 1
#

Mean predicted aligned error: 5.24 Å

Radius of gyration: 19.51 Å; Cα contacts (8 Å, |Δi|>4): 371; chains: 1; bounding box: 50×39×51 Å

Solvent-accessible surface area (backbone atoms only — not comparable to full-atom values): 14876 Å² total; per-residue (Å²): 124,84,58,48,68,46,85,74,78,57,78,87,48,46,64,59,52,51,52,43,53,72,70,46,56,66,76,56,27,37,25,40,30,52,14,47,25,53,44,34,62,68,42,90,56,85,64,84,64,52,66,72,62,40,58,65,33,65,72,41,88,51,62,68,38,18,53,36,32,43,47,27,57,20,27,46,72,72,70,54,68,71,57,52,55,50,52,49,52,40,46,79,62,60,72,77,82,48,53,40,50,44,30,40,16,52,22,47,30,37,49,73,46,58,74,82,62,31,57,63,52,52,53,54,35,57,73,41,35,92,72,54,61,24,34,20,14,39,49,38,27,56,57,60,59,48,58,94,86,56,56,55,67,62,52,45,52,58,47,39,76,74,45,71,53,64,68,61,43,51,52,17,45,50,50,38,46,37,48,86,68,82,87,46,76,65,49,54,49,44,32,50,36,48,28,54,49,30,72,75,39,65,74,48,50,57,58,50,52,50,53,34,50,51,24,69,67,44,95,47,84,45,45,36,39,42,38,32,38,25,50,19,50,35,19,67,77,43,32,68,57,54,45,48,54,33,55,78,66,70,40,76,55,56,48,56,55,32,52,63,43,85,92,33,70,62,26,20,52,26,17,52,54,24,54,71,43,48,126

InterPro domains:
  IPR011989 Armadillo-like helical [G3DSA:1.25.10.10] (1-130)
  IPR016024 Armadillo-type fold [SSF48371] (10-278)

Organism: Chloroflexus aggregans (strain MD-66 / DSM 9485) (NCBI:txid326427)

Secondary structure (DSSP, 8-state):
-GGGG-----GGGHHHHHHHHHHS-HHHHHHHHHHHHHHHHH--S--TTHHHHHGGGGG-SSHHHHHHHHHHHTT-SS--HHHHHHHHHHHHTT-SS-HHHHHHHHHHHHHSS-HHHHHHHHHHHHHTGGGSTTHHHHHHHHHHHS-TT--HHHHHHHHHTT---HHHHHHHHHHHT-S-SPSSHHHHHHHHHHHHHHHH-TTHHHHHHHHHHHHHHS--TTHHHHHHHHHHHHHHHSTHHHHHHHHHTT-TTHHHHHHT-TT-HHHHHHHHHHHHH--

Foldseek 3Di:
DVLQDQQDDDLVCLVVLLVCCQPPDQVNVLSSLNNLLNHLLPDPDASPCLCVSLVVQCVPPDLSSNLSSLLSLLSGQADDPVSLVVLLCCLVVVVNVQNLSSLQSNLSNLLNYDPVSLPVSLVSLLVCVVVLSNLLSNLSNLLSNADLPDDLVVSLVVSCVSPVPLLSNLVSLLSNLQDPHDDDSSLVSSLSNLLVSCVVPVVCVLVLVVQCQVVLVPLDPDSQLSSLQNLLSNCVVPVVSSLVVCVVVVNPCSLVSQLVSPPDPSSNVSSVSNVVSHD

pLDDT: mean 88.53, std 8.34, range [50.34, 97.94]